Protein AF-A0A7Y2SRE1-F1 (afdb_monomer_lite)

Secondary structure (DSSP, 8-state):
----SHHHHHHHHHHHHHHTT-BTTEEEEEEEEEEEEEEPPBTTBPPEEEEEEEEEEEEEE-HHHHHHHHTTSPP-----SS-TTTS-HHHHHHHHHTTHHHHHHHHHHHSTTT--TT---SSHHHHHHHHHHHHHHHHHHHHHHHHHHHHHHH-TTSPPB-S-STT-TT--BSS--HHHHHHTTTT--EEEEEETTEEEEEEPPPPHHHHHHHHHTT--THHHHTHHHHTTSPPP-----

Sequence (241 aa):
MRPTTPDEAAVAVTRILERQDVAGLLDVTVQAAAQTRHIRAYRGQPARAETTYTLSLTTTRVDAAIAAVEARLGWRVYATNQPAEVNSLTQVVLAYRDQYLVEHPIGRLKGAPLSLSPVYLSRDAHVTGLVRLLTIAVRVLSLLEYGIRQSLAQEPQAEPLKGLYAGQPSHGSRRPTAERVLEAFENLTLTVVTLPNQIIRHLTPLSNLQQRLLALAGLEVSCYTRLVEHLSEPPREISER

pLDDT: mean 86.17, std 10.88, range [36.5, 96.75]

Foldseek 3Di:
DDDFDQVSVVVVVVVVCVVVVNVVQKDKDKDKDKDWDWDPDDDNRHIDIDITIDIDIDIDGPVVVVVVVVVPDDDDDQDDPDDCVVDPPVRSVVVVVCVCVVVVLVCCCCPPPLNVPPDDDPDPVVNVVSSVVSNVVSVVQVLLQCLLLVLLVVCVPDWFQACLDVVGRPDGDSRDGSVSLVVLVPPWDWDWDDDPVDIDIDTDDDDPSNCVSCVSSVHHPCVRVCVSVVCPDDPDPPPDD

Radius of gyration: 31.44 Å; chains: 1; bounding box: 59×63×85 Å

Structure (mmCIF, N/CA/C/O backbone):
data_AF-A0A7Y2SRE1-F1
#
_entry.id   AF-A0A7Y2SRE1-F1
#
loop_
_atom_site.group_PDB
_atom_site.id
_atom_site.type_symbol
_atom_site.label_atom_id
_atom_site.label_alt_id
_atom_site.label_comp_id
_atom_site.label_asym_id
_atom_site.label_entity_id
_atom_site.label_seq_id
_atom_site.pdbx_PDB_ins_code
_atom_site.Cartn_x
_atom_site.Cartn_y
_atom_site.Cartn_z
_atom_site.occupancy
_atom_site.B_iso_or_equiv
_atom_site.auth_seq_id
_atom_site.auth_comp_id
_atom_site.auth_asym_id
_atom_site.auth_atom_id
_atom_site.pdbx_PDB_model_num
ATOM 1 N N . MET A 1 1 ? 21.273 11.403 -19.925 1.00 57.97 1 MET A N 1
ATOM 2 C CA . MET A 1 1 ? 21.741 12.376 -20.934 1.00 57.97 1 MET A CA 1
ATOM 3 C C . MET A 1 1 ? 21.142 11.965 -22.271 1.00 57.97 1 MET A C 1
ATOM 5 O O . MET A 1 1 ? 21.130 10.770 -22.544 1.00 57.97 1 MET A O 1
ATOM 9 N N . ARG A 1 2 ? 20.535 12.889 -23.026 1.00 79.12 2 ARG A N 1
ATOM 10 C CA . ARG A 1 2 ? 19.924 12.570 -24.328 1.00 79.12 2 ARG A CA 1
ATOM 11 C C . ARG A 1 2 ? 21.048 12.478 -25.371 1.00 79.12 2 ARG A C 1
ATOM 13 O O . ARG A 1 2 ? 21.815 13.435 -25.423 1.00 79.12 2 ARG A O 1
ATOM 20 N N . PRO A 1 3 ? 21.162 11.384 -26.144 1.00 85.19 3 PRO A N 1
ATOM 21 C CA . PRO A 1 3 ? 22.210 11.259 -27.152 1.00 85.19 3 PRO A CA 1
ATOM 22 C C . PRO A 1 3 ? 22.039 12.338 -28.225 1.00 85.19 3 PRO A C 1
ATOM 24 O O . PRO A 1 3 ? 20.914 12.581 -28.680 1.00 85.19 3 PRO A O 1
ATOM 27 N N . THR A 1 4 ? 23.134 13.001 -28.592 1.00 86.75 4 THR A N 1
ATOM 28 C CA . THR A 1 4 ? 23.151 14.065 -29.616 1.00 86.75 4 THR A CA 1
ATOM 29 C C . THR A 1 4 ? 23.894 13.652 -30.882 1.00 86.75 4 THR A C 1
ATOM 31 O O . THR A 1 4 ? 23.762 14.319 -31.908 1.00 86.75 4 THR A O 1
ATOM 34 N N . THR A 1 5 ? 24.625 12.538 -30.837 1.00 88.75 5 THR A N 1
ATOM 35 C CA . THR A 1 5 ? 25.339 11.952 -31.976 1.00 88.75 5 THR A CA 1
ATOM 36 C C . THR A 1 5 ? 24.801 10.551 -32.300 1.00 88.75 5 THR A C 1
ATOM 38 O O . THR A 1 5 ? 24.222 9.895 -31.425 1.00 88.75 5 THR A O 1
ATOM 41 N N . PRO A 1 6 ? 24.958 10.068 -33.548 1.00 88.62 6 PRO A N 1
ATOM 42 C CA . PRO A 1 6 ? 24.570 8.705 -33.915 1.00 88.62 6 PRO A CA 1
ATOM 43 C C . PRO A 1 6 ? 25.288 7.633 -33.082 1.00 88.62 6 PRO A C 1
ATOM 45 O O . PRO A 1 6 ? 24.649 6.660 -32.690 1.00 88.62 6 PRO A O 1
ATOM 48 N N . ASP A 1 7 ? 26.563 7.834 -32.742 1.00 90.69 7 ASP A N 1
ATOM 49 C CA . ASP A 1 7 ? 27.346 6.874 -31.952 1.00 90.69 7 ASP A CA 1
ATOM 50 C C . ASP A 1 7 ? 26.839 6.780 -30.507 1.00 90.69 7 ASP A C 1
ATOM 52 O O . ASP A 1 7 ? 26.624 5.687 -29.979 1.00 90.69 7 ASP A O 1
ATOM 56 N N . GLU A 1 8 ? 26.559 7.924 -29.873 1.00 91.94 8 GLU A N 1
ATOM 57 C CA . GLU A 1 8 ? 25.934 7.950 -28.546 1.00 91.94 8 GLU A CA 1
ATOM 58 C C . GLU A 1 8 ? 24.554 7.286 -28.561 1.00 91.94 8 GLU A C 1
ATOM 60 O O . GLU A 1 8 ? 24.178 6.605 -27.602 1.00 91.94 8 GLU A O 1
ATOM 65 N N . ALA A 1 9 ? 23.796 7.479 -29.644 1.00 91.12 9 ALA A N 1
ATOM 66 C CA . ALA A 1 9 ? 22.487 6.869 -29.817 1.00 91.12 9 ALA A CA 1
ATOM 67 C C . ALA A 1 9 ? 22.588 5.350 -29.980 1.00 91.12 9 ALA A C 1
ATOM 69 O O . ALA A 1 9 ? 21.837 4.636 -29.319 1.00 91.12 9 ALA A O 1
ATOM 70 N N . ALA A 1 10 ? 23.537 4.851 -30.776 1.00 91.44 10 ALA A N 1
ATOM 71 C CA . ALA A 1 10 ? 23.785 3.421 -30.941 1.00 91.44 10 ALA A CA 1
ATOM 72 C C . ALA A 1 10 ? 24.168 2.760 -29.607 1.00 91.44 10 ALA A C 1
ATOM 74 O O . ALA A 1 10 ? 23.562 1.766 -29.211 1.00 91.44 10 ALA A O 1
ATOM 75 N N . VAL A 1 11 ? 25.085 3.369 -28.846 1.00 93.69 11 VAL A N 1
ATOM 76 C CA . VAL A 1 11 ? 25.468 2.877 -27.510 1.00 93.69 11 VAL A CA 1
ATOM 77 C C . VAL A 1 11 ? 24.278 2.887 -26.545 1.00 93.69 11 VAL A C 1
ATOM 79 O O . VAL A 1 11 ? 24.100 1.954 -25.757 1.00 93.69 11 VAL A O 1
ATOM 82 N N . ALA A 1 12 ? 23.447 3.933 -26.581 1.00 93.25 12 ALA A N 1
ATOM 83 C CA . ALA A 1 12 ? 22.250 4.010 -25.749 1.00 93.25 12 ALA A CA 1
ATOM 84 C C . ALA A 1 12 ? 21.216 2.936 -26.121 1.00 93.25 12 ALA A C 1
ATOM 86 O O . ALA A 1 12 ? 20.636 2.334 -25.217 1.00 93.25 12 ALA A O 1
ATOM 87 N N . VAL A 1 13 ? 21.015 2.678 -27.418 1.00 93.62 13 VAL A N 1
ATOM 88 C CA . VAL A 1 13 ? 20.133 1.616 -27.922 1.00 93.62 13 VAL A CA 1
ATOM 89 C C . VAL A 1 13 ? 20.615 0.258 -27.429 1.00 93.62 13 VAL A C 1
ATOM 91 O O . VAL A 1 13 ? 19.843 -0.425 -26.760 1.00 93.62 13 VAL A O 1
ATOM 94 N N . THR A 1 14 ? 21.883 -0.099 -27.650 1.00 93.12 14 THR A N 1
ATOM 95 C CA . THR A 1 14 ? 22.442 -1.383 -27.189 1.00 93.12 14 THR A CA 1
ATOM 96 C C . THR A 1 14 ? 22.251 -1.565 -25.686 1.00 93.12 14 THR A C 1
ATOM 98 O O . THR A 1 14 ? 21.705 -2.576 -25.251 1.00 93.12 14 THR A O 1
ATOM 101 N N . ARG A 1 15 ? 22.572 -0.538 -24.886 1.00 94.56 15 ARG A N 1
ATOM 102 C CA . ARG A 1 15 ? 22.383 -0.578 -23.428 1.00 94.56 15 ARG A CA 1
ATOM 103 C C . ARG A 1 15 ? 20.923 -0.804 -23.026 1.00 94.56 15 ARG A C 1
ATOM 105 O O . ARG A 1 15 ? 20.660 -1.465 -22.025 1.00 94.56 15 ARG A O 1
ATOM 112 N N . ILE A 1 16 ? 19.967 -0.216 -23.747 1.00 94.12 16 ILE A N 1
ATOM 113 C CA . ILE A 1 16 ? 18.536 -0.412 -23.474 1.00 94.12 16 ILE A CA 1
ATOM 114 C C . ILE A 1 16 ? 18.116 -1.834 -23.844 1.00 94.12 16 ILE A C 1
ATOM 116 O O . ILE A 1 16 ? 17.425 -2.464 -23.047 1.00 94.12 16 ILE A O 1
ATOM 120 N N . LEU A 1 17 ? 18.538 -2.337 -25.007 1.00 95.00 17 LEU A N 1
ATOM 121 C CA . LEU A 1 17 ? 18.205 -3.689 -25.460 1.00 95.00 17 LEU A CA 1
ATOM 122 C C . LEU A 1 17 ? 18.737 -4.752 -24.491 1.00 95.00 17 LEU A C 1
ATOM 124 O O . LEU A 1 17 ? 17.994 -5.658 -24.129 1.00 95.00 17 LEU A O 1
ATOM 128 N N . GLU A 1 18 ? 19.973 -4.601 -24.010 1.00 94.19 18 GLU A N 1
ATOM 129 C CA . GLU A 1 18 ? 20.564 -5.480 -22.991 1.00 94.19 18 GLU A CA 1
ATOM 130 C C . GLU A 1 18 ? 19.842 -5.363 -21.646 1.00 94.19 18 GLU A C 1
ATOM 132 O O . GLU A 1 18 ? 19.467 -6.365 -21.046 1.00 94.19 18 GLU A O 1
ATOM 137 N N . ARG A 1 19 ? 19.590 -4.135 -21.171 1.00 95.44 19 ARG A N 1
ATOM 138 C CA . ARG A 1 19 ? 18.913 -3.909 -19.883 1.00 95.44 19 ARG A CA 1
ATOM 139 C C . ARG A 1 19 ? 17.503 -4.501 -19.846 1.00 95.44 19 ARG A C 1
ATOM 141 O O . ARG A 1 19 ? 17.039 -4.874 -18.773 1.00 95.44 19 ARG A O 1
ATOM 148 N N . GLN A 1 20 ? 16.811 -4.496 -20.981 1.00 94.62 20 GLN A N 1
ATOM 149 C CA . GLN A 1 20 ? 15.458 -5.035 -21.111 1.00 94.62 20 GLN A CA 1
ATOM 150 C C . GLN A 1 20 ? 15.445 -6.510 -21.537 1.00 94.62 20 GLN A C 1
ATOM 152 O O . GLN A 1 20 ? 14.361 -7.061 -21.684 1.00 94.62 20 GLN A O 1
ATOM 157 N N . ASP A 1 21 ? 16.615 -7.134 -21.728 1.00 90.62 21 ASP A N 1
ATOM 158 C CA . ASP A 1 21 ? 16.773 -8.528 -22.167 1.00 90.62 21 ASP A CA 1
ATOM 159 C C . ASP A 1 21 ? 16.063 -8.838 -23.504 1.00 90.62 21 ASP A C 1
ATOM 161 O O . ASP A 1 21 ? 15.443 -9.880 -23.698 1.00 90.62 21 ASP A O 1
ATOM 165 N N . VAL A 1 22 ? 16.124 -7.885 -24.443 1.00 94.31 22 VAL A N 1
ATOM 166 C CA . VAL A 1 22 ? 15.517 -7.988 -25.789 1.00 94.31 22 VAL A CA 1
ATOM 167 C C . VAL A 1 22 ? 16.541 -7.850 -26.918 1.00 94.31 22 VAL A C 1
ATOM 169 O O . VAL A 1 22 ? 16.178 -7.653 -28.082 1.00 94.31 22 VAL A O 1
ATOM 172 N N . ALA A 1 23 ? 17.832 -7.940 -26.595 1.00 92.19 23 ALA A N 1
ATOM 173 C CA . ALA A 1 23 ? 18.897 -7.965 -27.590 1.00 92.19 23 ALA A CA 1
ATOM 174 C C . ALA A 1 23 ? 18.705 -9.155 -28.550 1.00 92.19 23 ALA A C 1
ATOM 176 O O . ALA A 1 23 ? 18.497 -10.288 -28.122 1.00 92.19 23 ALA A O 1
ATOM 177 N N . GLY A 1 24 ? 18.729 -8.888 -29.859 1.00 92.19 24 GLY A N 1
ATOM 178 C CA . GLY A 1 24 ? 18.474 -9.894 -30.898 1.00 92.19 24 GLY A CA 1
ATOM 179 C C . GLY A 1 24 ? 16.995 -10.242 -31.127 1.00 92.19 24 GLY A C 1
ATOM 180 O O . GLY A 1 24 ? 16.698 -11.010 -32.037 1.00 92.19 24 GLY A O 1
ATOM 181 N N . LEU A 1 25 ? 16.063 -9.675 -30.348 1.00 95.44 25 LEU A N 1
ATOM 182 C CA . LEU A 1 25 ? 14.613 -9.804 -30.580 1.00 95.44 25 LEU A CA 1
ATOM 183 C C . LEU A 1 25 ? 14.047 -8.635 -31.388 1.00 95.44 25 LEU A C 1
ATOM 185 O O . LEU A 1 25 ? 13.001 -8.754 -32.032 1.00 95.44 25 LEU A O 1
ATOM 189 N N . LEU A 1 26 ? 14.736 -7.498 -31.332 1.00 96.00 26 LEU A N 1
ATOM 190 C CA . LEU A 1 26 ? 14.402 -6.278 -32.043 1.00 96.00 26 LEU A CA 1
ATOM 191 C C . LEU A 1 26 ? 15.604 -5.839 -32.869 1.00 96.00 26 LEU A C 1
ATOM 193 O O . LEU A 1 26 ? 16.694 -5.650 -32.328 1.00 96.00 26 LEU A O 1
ATOM 197 N N . ASP A 1 27 ? 15.362 -5.592 -34.147 1.00 93.06 27 ASP A N 1
ATOM 198 C CA . ASP A 1 27 ? 16.304 -4.903 -35.012 1.00 93.06 27 ASP A CA 1
ATOM 199 C C . ASP A 1 27 ? 16.020 -3.406 -34.926 1.00 93.06 27 ASP A C 1
ATOM 201 O O . ASP A 1 27 ? 14.936 -2.936 -35.282 1.00 93.06 27 ASP A O 1
ATOM 205 N N . VAL A 1 28 ? 16.989 -2.651 -34.409 1.00 94.06 28 VAL A N 1
ATOM 206 C CA . VAL A 1 28 ? 16.893 -1.198 -34.251 1.00 94.06 28 VAL A CA 1
ATOM 207 C C . VAL A 1 28 ? 17.913 -0.530 -35.159 1.00 94.06 28 VAL A C 1
ATOM 209 O O . VAL A 1 28 ? 19.118 -0.686 -34.979 1.00 94.06 28 VAL A O 1
ATOM 212 N N . THR A 1 29 ? 17.427 0.259 -36.112 1.00 92.56 29 THR A N 1
ATOM 213 C CA . THR A 1 29 ? 18.270 1.051 -37.012 1.00 92.56 29 THR A CA 1
ATOM 214 C C . THR A 1 29 ? 18.249 2.514 -36.593 1.00 92.56 29 THR A C 1
ATOM 216 O O . THR A 1 29 ? 17.185 3.137 -36.527 1.00 92.56 29 THR A O 1
ATOM 219 N N . VAL A 1 30 ? 19.434 3.074 -36.337 1.00 92.19 30 VAL A N 1
ATOM 220 C CA . VAL A 1 30 ? 19.620 4.505 -36.072 1.00 92.19 30 VAL A CA 1
ATOM 221 C C . VAL A 1 30 ? 19.870 5.225 -37.391 1.00 92.19 30 VAL A C 1
ATOM 223 O O . VAL A 1 30 ? 20.858 4.970 -38.074 1.00 92.19 30 VAL A O 1
ATOM 226 N N . GLN A 1 31 ? 18.988 6.155 -37.735 1.00 91.50 31 GLN A N 1
ATOM 227 C CA . GLN A 1 31 ? 19.153 7.059 -38.867 1.00 91.50 31 GLN A CA 1
ATOM 228 C C . GLN A 1 31 ? 19.488 8.456 -38.347 1.00 91.50 31 GLN A C 1
ATOM 230 O O . GLN A 1 31 ? 18.812 8.976 -37.457 1.00 91.50 31 GLN A O 1
ATOM 235 N N . ALA A 1 32 ? 20.523 9.077 -38.911 1.00 90.12 32 ALA A N 1
ATOM 236 C CA . ALA A 1 32 ? 20.965 10.408 -38.521 1.00 90.12 32 ALA A CA 1
ATOM 237 C C . ALA A 1 32 ? 21.057 11.330 -39.739 1.00 90.12 32 ALA A C 1
ATOM 239 O O . ALA A 1 32 ? 21.769 11.037 -40.697 1.00 90.12 32 ALA A O 1
ATOM 240 N N . ALA A 1 33 ? 20.369 12.468 -39.676 1.00 89.19 33 ALA A N 1
ATOM 241 C CA . ALA A 1 33 ? 20.518 13.548 -40.643 1.00 89.19 33 ALA A CA 1
ATOM 242 C C . ALA A 1 33 ? 21.406 14.645 -40.043 1.00 89.19 33 ALA A C 1
ATOM 244 O O . ALA A 1 33 ? 21.044 15.254 -39.034 1.00 89.19 33 ALA A O 1
ATOM 245 N N . ALA A 1 34 ? 22.570 14.884 -40.648 1.00 88.06 34 ALA A N 1
ATOM 246 C CA . ALA A 1 34 ? 23.510 15.911 -40.212 1.00 88.06 34 ALA A CA 1
ATOM 247 C C . ALA A 1 34 ? 23.185 17.266 -40.856 1.00 88.06 34 ALA A C 1
ATOM 249 O O . ALA A 1 34 ? 23.000 17.362 -42.068 1.00 88.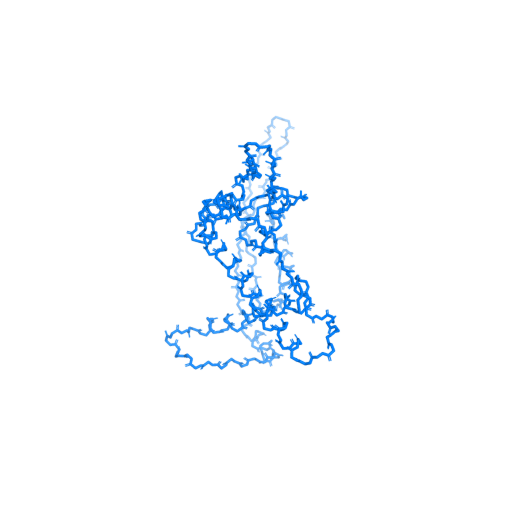06 34 ALA A O 1
ATOM 250 N N . GLN A 1 35 ? 23.159 18.323 -40.050 1.00 85.56 35 GLN A N 1
ATOM 251 C CA . GLN A 1 35 ? 23.079 19.705 -40.513 1.00 85.56 35 GLN A CA 1
ATOM 252 C C . GLN A 1 35 ? 24.268 20.484 -39.966 1.00 85.56 35 GLN A C 1
ATOM 254 O O . GLN A 1 35 ? 24.378 20.697 -38.760 1.00 85.56 35 GLN A O 1
ATOM 259 N N . THR A 1 36 ? 25.160 20.917 -40.854 1.00 85.50 36 THR A N 1
ATOM 260 C CA . THR A 1 36 ? 26.321 21.732 -40.489 1.00 85.50 36 THR A CA 1
ATOM 261 C C . THR A 1 36 ? 26.008 23.204 -40.706 1.00 85.50 36 THR A C 1
ATOM 263 O O . THR A 1 36 ? 25.711 23.636 -41.820 1.00 85.50 36 THR A O 1
ATOM 266 N N . ARG A 1 37 ? 26.106 23.998 -39.640 1.00 84.62 37 ARG A N 1
ATOM 267 C CA . ARG A 1 37 ? 26.001 25.454 -39.704 1.00 84.62 37 ARG A CA 1
ATOM 268 C C . ARG A 1 37 ? 27.370 26.073 -39.466 1.00 84.62 37 ARG A C 1
ATOM 270 O O . ARG A 1 37 ? 27.992 25.859 -38.429 1.00 84.62 37 ARG A O 1
ATOM 277 N N . HIS A 1 38 ? 27.820 26.893 -40.410 1.00 79.75 38 HIS A N 1
ATOM 278 C CA . HIS A 1 38 ? 29.020 27.703 -40.229 1.00 79.75 38 HIS A CA 1
ATOM 279 C C . HIS A 1 38 ? 28.681 28.963 -39.432 1.00 79.75 38 HIS A C 1
ATOM 281 O O . HIS A 1 38 ? 27.902 29.815 -39.872 1.00 79.75 38 HIS A O 1
ATOM 287 N N . ILE A 1 39 ? 29.265 29.074 -38.244 1.00 80.19 39 ILE A N 1
ATOM 288 C CA . ILE A 1 39 ? 29.134 30.231 -37.366 1.00 80.19 39 ILE A CA 1
ATOM 289 C C . ILE A 1 39 ? 30.332 31.140 -37.624 1.00 80.19 39 ILE A C 1
ATOM 291 O O . ILE A 1 39 ? 31.487 30.724 -37.541 1.00 80.19 39 ILE A O 1
ATOM 295 N N . ARG A 1 40 ? 30.036 32.390 -37.978 1.00 79.38 40 ARG A N 1
ATOM 296 C CA . ARG A 1 40 ? 31.033 33.422 -38.280 1.00 79.38 40 ARG A CA 1
ATOM 297 C C . ARG A 1 40 ? 31.754 33.828 -36.997 1.00 79.38 40 ARG A C 1
ATOM 299 O O . ARG A 1 40 ? 31.157 33.793 -35.924 1.00 79.38 40 ARG A O 1
ATOM 306 N N . ALA A 1 41 ? 33.002 34.268 -37.119 1.00 77.50 41 ALA A N 1
ATOM 307 C CA . ALA A 1 41 ? 33.731 34.815 -35.982 1.00 77.50 41 ALA A CA 1
ATOM 308 C C . ALA A 1 41 ? 32.994 36.043 -35.412 1.00 77.50 41 ALA A C 1
ATOM 310 O O . ALA A 1 41 ? 32.608 36.944 -36.160 1.00 77.50 41 ALA A O 1
ATOM 311 N N . TYR A 1 42 ? 32.778 36.075 -34.096 1.00 77.12 42 TYR A N 1
ATOM 312 C CA . TYR A 1 42 ? 32.095 37.176 -33.409 1.00 77.12 42 TYR A CA 1
ATOM 313 C C . TYR A 1 42 ? 32.615 37.319 -31.974 1.00 77.12 42 TYR A C 1
ATOM 315 O O . TYR A 1 42 ? 32.822 36.321 -31.287 1.00 77.12 42 TYR A O 1
ATOM 323 N N . ARG A 1 43 ? 32.838 38.564 -31.522 1.00 70.75 43 ARG A N 1
ATOM 324 C CA . ARG A 1 43 ? 33.302 38.915 -30.158 1.00 70.75 43 ARG A CA 1
ATOM 325 C C . ARG A 1 43 ? 34.481 38.063 -29.646 1.00 70.75 43 ARG A C 1
ATOM 327 O O . ARG A 1 43 ? 34.442 37.538 -28.540 1.00 70.75 43 ARG A O 1
ATOM 334 N N . GLY A 1 44 ? 35.529 37.923 -30.460 1.00 76.06 44 GLY A N 1
ATOM 335 C CA . GLY A 1 44 ? 36.758 37.212 -30.078 1.00 76.06 44 GLY A CA 1
ATOM 336 C C . GLY A 1 44 ? 36.680 35.683 -30.150 1.00 76.06 44 GLY A C 1
ATOM 337 O O . GLY A 1 44 ? 37.671 35.022 -29.860 1.00 76.06 44 GLY A O 1
ATOM 338 N N . GLN A 1 45 ? 35.546 35.107 -30.567 1.00 74.75 45 GLN A N 1
ATOM 339 C CA . GLN A 1 45 ? 35.449 33.675 -30.851 1.00 74.75 45 GLN A CA 1
ATOM 340 C C . GLN A 1 45 ? 35.744 33.393 -32.333 1.00 74.75 45 GLN A C 1
ATOM 342 O O . GLN A 1 45 ? 35.188 34.085 -33.195 1.00 74.75 45 GLN A O 1
ATOM 347 N N . PRO A 1 46 ? 36.599 32.399 -32.650 1.00 80.06 46 PRO A N 1
ATOM 348 C CA . PRO A 1 46 ? 36.909 32.033 -34.027 1.00 80.06 46 PRO A CA 1
ATOM 349 C C . PRO A 1 46 ? 35.687 31.431 -34.729 1.00 80.06 46 PRO A C 1
ATOM 351 O O . PRO A 1 46 ? 34.778 30.895 -34.093 1.00 80.06 46 PRO A O 1
ATOM 354 N N . ALA A 1 47 ? 35.672 31.513 -36.060 1.00 79.94 47 ALA A N 1
ATOM 355 C CA . ALA A 1 47 ? 34.644 30.859 -36.856 1.00 79.94 47 ALA A CA 1
ATOM 356 C C . ALA A 1 47 ? 34.693 29.342 -36.622 1.00 79.94 47 ALA A C 1
ATOM 358 O O . ALA A 1 47 ? 35.770 28.745 -36.619 1.00 79.94 47 ALA A O 1
ATOM 359 N N . ARG A 1 48 ? 33.528 28.721 -36.434 1.00 81.88 48 ARG A N 1
ATOM 360 C CA . ARG A 1 48 ? 33.416 27.279 -36.183 1.00 81.88 48 ARG A CA 1
ATOM 361 C C . ARG A 1 48 ? 32.284 26.677 -36.999 1.00 81.88 48 ARG A C 1
ATOM 363 O O . ARG A 1 48 ? 31.268 27.329 -37.239 1.00 81.88 48 ARG A O 1
ATOM 370 N N . ALA A 1 49 ? 32.462 25.435 -37.425 1.00 80.38 49 ALA A N 1
ATOM 371 C CA . ALA A 1 49 ? 31.383 24.632 -37.979 1.00 80.38 49 ALA A CA 1
ATOM 372 C C . ALA A 1 49 ? 30.720 23.867 -36.828 1.00 80.38 49 ALA A C 1
ATOM 374 O O . ALA A 1 49 ? 31.400 23.166 -36.082 1.00 80.38 49 ALA A O 1
ATOM 375 N N . GLU A 1 50 ? 29.413 24.030 -36.662 1.00 84.50 50 GLU A N 1
ATOM 376 C CA . GLU A 1 50 ? 28.628 23.298 -35.671 1.00 84.50 50 GLU A CA 1
ATOM 377 C C . GLU A 1 50 ? 27.700 22.337 -36.414 1.00 84.50 50 GLU A C 1
ATOM 379 O O . GLU A 1 50 ? 26.853 22.769 -37.196 1.00 84.50 50 GLU A O 1
ATOM 384 N N . THR A 1 51 ? 27.903 21.032 -36.220 1.00 84.06 51 THR A N 1
ATOM 385 C CA . THR A 1 51 ? 27.071 19.986 -36.825 1.00 84.06 51 THR A CA 1
ATOM 386 C C . THR A 1 51 ? 26.048 19.506 -35.808 1.00 84.06 51 THR A C 1
ATOM 388 O O . THR A 1 51 ? 26.406 19.013 -34.742 1.00 84.06 51 THR A O 1
ATOM 391 N N . THR A 1 52 ? 24.769 19.634 -36.144 1.00 86.69 52 THR A N 1
ATOM 392 C CA . THR A 1 52 ? 23.653 19.099 -35.361 1.00 86.69 52 THR A CA 1
ATOM 393 C C . THR A 1 52 ? 23.087 17.872 -36.066 1.00 86.69 52 THR A C 1
ATOM 395 O O . THR A 1 52 ? 22.848 17.910 -37.272 1.00 86.69 52 THR A O 1
ATOM 398 N N . TYR A 1 53 ? 22.854 16.790 -35.325 1.00 88.50 53 TYR A N 1
ATOM 399 C CA . TYR A 1 53 ? 22.223 15.584 -35.856 1.00 88.50 53 TYR A CA 1
ATOM 400 C C . TYR A 1 53 ? 20.748 15.535 -35.466 1.00 88.50 53 TYR A C 1
ATOM 402 O O . TYR A 1 53 ? 20.391 15.705 -34.301 1.00 88.50 53 TYR A O 1
ATOM 410 N N . THR A 1 54 ? 19.888 15.249 -36.439 1.00 90.06 54 THR A N 1
ATOM 411 C CA . THR A 1 54 ? 18.515 14.808 -36.181 1.00 90.06 54 THR A CA 1
ATOM 412 C C . THR A 1 54 ? 18.495 13.289 -36.213 1.00 90.06 54 THR A C 1
ATOM 414 O O . THR A 1 54 ? 18.765 12.689 -37.251 1.00 90.06 54 THR A O 1
ATOM 417 N N . LEU A 1 55 ? 18.216 12.678 -35.064 1.00 91.81 55 LEU A N 1
ATOM 418 C CA . LEU A 1 55 ? 18.204 11.230 -34.888 1.00 91.81 55 LEU A CA 1
ATOM 419 C C . LEU A 1 55 ? 16.778 10.694 -35.030 1.00 91.81 55 LEU A C 1
ATOM 421 O O . LEU A 1 55 ? 15.851 11.214 -34.408 1.00 91.81 55 LEU A O 1
ATOM 425 N N . SER A 1 56 ? 16.623 9.627 -35.802 1.00 91.00 56 SER A N 1
ATOM 426 C CA . SER A 1 56 ? 15.380 8.870 -35.952 1.00 91.00 56 SER A CA 1
ATOM 427 C C . SER A 1 56 ? 15.671 7.380 -35.808 1.00 91.00 56 SER A C 1
ATOM 429 O O . SER A 1 56 ? 16.751 6.910 -36.160 1.00 91.00 56 SER A O 1
ATOM 431 N N . LEU A 1 57 ? 14.730 6.650 -35.216 1.00 92.75 57 LEU A N 1
ATOM 432 C CA . LEU A 1 57 ? 14.867 5.227 -34.926 1.00 92.75 57 LEU A CA 1
ATOM 433 C C . LEU A 1 57 ? 13.787 4.476 -35.690 1.00 92.75 57 LEU A C 1
ATOM 435 O O . LEU A 1 57 ? 12.611 4.823 -35.588 1.00 92.75 57 LEU A O 1
ATOM 439 N N . THR A 1 58 ? 14.192 3.441 -36.417 1.00 93.31 58 THR A N 1
ATOM 440 C CA . THR A 1 58 ? 13.265 2.453 -36.974 1.00 93.31 58 THR A CA 1
ATOM 441 C C . THR A 1 58 ? 13.476 1.145 -36.232 1.00 93.31 58 THR A C 1
ATOM 443 O O . THR A 1 58 ? 14.611 0.684 -36.124 1.00 93.31 58 THR A O 1
ATOM 446 N N . THR A 1 59 ? 12.394 0.564 -35.720 1.00 94.81 59 THR A N 1
ATOM 447 C CA . THR A 1 59 ? 12.436 -0.685 -34.954 1.00 94.81 59 THR A CA 1
ATOM 448 C C . THR A 1 59 ? 11.555 -1.725 -35.620 1.00 94.81 59 THR A C 1
ATOM 450 O O . THR A 1 59 ? 10.381 -1.467 -35.888 1.00 94.81 59 THR A O 1
ATOM 453 N N . THR A 1 60 ? 12.107 -2.912 -35.833 1.00 95.62 60 THR A N 1
ATOM 454 C CA . THR A 1 60 ? 11.417 -4.063 -36.419 1.00 95.62 60 THR A CA 1
ATOM 455 C C . THR A 1 60 ? 11.578 -5.289 -35.532 1.00 95.62 60 THR A C 1
ATOM 457 O O . THR A 1 60 ? 12.594 -5.458 -34.860 1.00 95.62 60 THR A O 1
ATOM 460 N N . ARG A 1 61 ? 10.552 -6.139 -35.495 1.00 96.75 61 ARG A N 1
ATOM 461 C CA . ARG A 1 61 ? 10.555 -7.371 -34.700 1.00 96.75 61 ARG A CA 1
ATOM 462 C C . ARG A 1 61 ? 11.245 -8.489 -35.470 1.00 96.75 61 ARG A C 1
ATOM 464 O O . ARG A 1 61 ? 10.969 -8.674 -36.651 1.00 96.75 61 ARG A O 1
ATOM 471 N N . VAL A 1 62 ? 12.077 -9.264 -34.782 1.00 96.56 62 VAL A N 1
ATOM 472 C CA . VAL A 1 62 ? 12.677 -10.484 -35.330 1.00 96.56 62 VAL A CA 1
ATOM 473 C C . VAL A 1 62 ? 11.816 -11.668 -34.896 1.00 96.56 62 VAL A C 1
ATOM 475 O O . VAL A 1 62 ? 12.126 -12.358 -33.926 1.00 96.56 62 VAL A O 1
ATOM 478 N N . ASP A 1 63 ? 10.693 -11.889 -35.584 1.00 96.06 63 ASP A N 1
ATOM 479 C CA . ASP A 1 63 ? 9.657 -12.834 -35.130 1.00 96.06 63 ASP A CA 1
ATOM 480 C C . ASP A 1 63 ? 10.183 -14.266 -34.928 1.00 96.06 63 ASP A C 1
ATOM 482 O O . ASP A 1 63 ? 9.768 -14.942 -33.991 1.00 96.06 63 ASP A O 1
ATOM 486 N N . ALA A 1 64 ? 11.156 -14.715 -35.729 1.00 95.81 64 ALA A N 1
ATOM 487 C CA . ALA A 1 64 ? 11.790 -16.024 -35.549 1.00 95.81 64 ALA A CA 1
ATOM 488 C C . ALA A 1 64 ? 12.578 -16.131 -34.228 1.00 95.81 64 ALA A C 1
ATOM 490 O O . ALA A 1 64 ? 12.495 -17.147 -33.536 1.00 95.81 64 ALA A O 1
ATOM 491 N N . ALA A 1 65 ? 13.321 -15.083 -33.857 1.00 94.44 65 ALA A N 1
ATOM 492 C CA . ALA A 1 65 ? 14.060 -15.040 -32.596 1.00 94.44 65 ALA A CA 1
ATOM 493 C C . ALA A 1 65 ? 13.101 -14.931 -31.403 1.00 94.44 65 ALA A C 1
ATOM 495 O O . ALA A 1 65 ? 13.287 -15.615 -30.396 1.00 94.44 65 ALA A O 1
ATOM 496 N N . ILE A 1 66 ? 12.036 -14.136 -31.548 1.00 95.38 66 ILE A N 1
ATOM 497 C CA . ILE A 1 66 ? 10.974 -14.007 -30.545 1.00 95.38 66 ILE A CA 1
ATOM 498 C C . ILE A 1 66 ? 10.301 -15.361 -30.307 1.00 95.38 66 ILE A C 1
ATOM 500 O O . ILE A 1 66 ? 10.265 -15.817 -29.168 1.00 95.38 66 ILE A O 1
ATOM 504 N N . ALA A 1 67 ? 9.865 -16.053 -31.361 1.00 94.56 67 ALA A N 1
ATOM 505 C CA . ALA A 1 67 ? 9.238 -17.368 -31.247 1.00 94.56 67 ALA A CA 1
ATOM 506 C C . ALA A 1 67 ? 10.170 -18.410 -30.593 1.00 94.56 67 ALA A C 1
ATOM 508 O O . ALA A 1 67 ? 9.729 -19.215 -29.772 1.00 94.56 67 ALA A O 1
ATOM 509 N N . ALA A 1 68 ? 11.473 -18.378 -30.898 1.00 94.00 68 ALA A N 1
ATOM 510 C CA . ALA A 1 68 ? 12.462 -19.266 -30.280 1.00 94.00 68 ALA A CA 1
ATOM 511 C C . ALA A 1 68 ? 12.695 -18.975 -28.784 1.00 94.00 68 ALA A C 1
ATOM 513 O O . ALA A 1 68 ? 13.027 -19.882 -28.013 1.00 94.00 68 ALA A O 1
ATOM 514 N N . VAL A 1 69 ? 12.543 -17.719 -28.351 1.00 92.88 69 VAL A N 1
ATOM 515 C CA . VAL A 1 69 ? 12.512 -17.371 -26.923 1.00 92.88 69 VAL A CA 1
ATOM 516 C C . VAL A 1 69 ? 11.208 -17.845 -26.295 1.00 92.88 69 VAL A C 1
ATOM 518 O O . VAL A 1 69 ? 11.265 -18.552 -25.291 1.00 92.88 69 VAL A O 1
ATOM 521 N N . GLU A 1 70 ? 10.062 -17.521 -26.896 1.00 92.12 70 GLU A N 1
ATOM 522 C CA . GLU A 1 70 ? 8.730 -17.888 -26.397 1.00 92.12 70 GLU A CA 1
ATOM 523 C C . GLU A 1 70 ? 8.588 -19.400 -26.183 1.00 92.12 70 GLU A C 1
ATOM 525 O O . GLU A 1 70 ? 8.089 -19.823 -25.143 1.00 92.12 70 GLU A O 1
ATOM 530 N N . ALA A 1 71 ? 9.123 -20.219 -27.093 1.00 92.44 71 ALA A N 1
ATOM 531 C CA . ALA A 1 71 ? 9.113 -21.680 -26.983 1.00 92.44 71 ALA A CA 1
ATOM 532 C C . ALA A 1 71 ? 9.875 -22.231 -25.760 1.00 92.44 71 ALA A C 1
ATOM 534 O O . ALA A 1 71 ? 9.642 -23.368 -25.351 1.00 92.44 71 ALA A O 1
ATOM 535 N N . ARG A 1 72 ? 10.797 -21.452 -25.180 1.00 92.12 72 ARG A N 1
ATOM 536 C CA . ARG A 1 72 ? 11.564 -21.821 -23.977 1.00 92.12 72 ARG A CA 1
ATOM 537 C C . ARG A 1 72 ? 10.966 -21.252 -22.693 1.00 92.12 72 ARG A C 1
ATOM 539 O O . ARG A 1 72 ? 11.450 -21.579 -21.609 1.00 92.12 72 ARG A O 1
ATOM 546 N N . LEU A 1 73 ? 9.962 -20.382 -22.792 1.00 90.25 73 LEU A N 1
ATOM 547 C CA . LEU A 1 73 ? 9.303 -19.816 -21.623 1.00 90.25 73 LEU A CA 1
ATOM 548 C C . LEU A 1 73 ? 8.388 -20.855 -20.965 1.00 90.25 73 LEU A C 1
ATOM 550 O O . LEU A 1 73 ? 7.834 -21.746 -21.606 1.00 90.25 73 LEU A O 1
ATOM 554 N N . GLY A 1 74 ? 8.220 -20.726 -19.650 1.00 88.94 74 GLY A N 1
ATOM 555 C CA . GLY A 1 74 ? 7.219 -21.494 -18.920 1.00 88.94 74 GLY A CA 1
ATOM 556 C C . GLY A 1 74 ? 5.802 -21.059 -19.300 1.00 88.94 74 GLY A C 1
ATOM 557 O O . GLY A 1 74 ? 5.556 -19.897 -19.618 1.00 88.94 74 GLY A O 1
ATOM 558 N N . TRP A 1 75 ? 4.854 -21.987 -19.215 1.00 86.81 75 TRP A N 1
ATOM 559 C CA . TRP A 1 75 ? 3.436 -21.714 -19.431 1.00 86.81 75 TRP A CA 1
ATOM 560 C C . TRP A 1 75 ? 2.716 -21.553 -18.090 1.00 86.81 75 TRP A C 1
ATOM 562 O O . TRP A 1 75 ? 3.050 -22.195 -17.093 1.00 86.81 75 TRP A O 1
ATOM 572 N N . ARG A 1 76 ? 1.703 -20.683 -18.063 1.00 86.44 76 ARG A N 1
ATOM 573 C CA . ARG A 1 76 ? 0.780 -20.531 -16.935 1.00 86.44 76 ARG A CA 1
ATOM 574 C C . ARG A 1 76 ? -0.642 -20.552 -17.468 1.00 86.44 76 ARG A C 1
ATOM 576 O O . ARG A 1 76 ? -0.967 -19.797 -18.378 1.00 86.44 76 ARG A O 1
ATOM 583 N N . VAL A 1 77 ? -1.478 -21.411 -16.894 1.00 88.00 77 VAL A N 1
ATOM 584 C CA . VAL A 1 77 ? -2.892 -21.515 -17.267 1.00 88.00 77 VAL A CA 1
ATOM 585 C C . VAL A 1 77 ? -3.729 -20.704 -16.297 1.00 88.00 77 VAL A C 1
ATOM 587 O O . VAL A 1 77 ? -3.577 -20.822 -15.081 1.00 88.00 77 VAL A O 1
ATOM 590 N N . TYR A 1 78 ? -4.631 -19.903 -16.851 1.00 87.06 78 TYR A N 1
ATOM 591 C CA . TYR A 1 78 ? -5.654 -19.190 -16.104 1.00 87.06 78 TYR A CA 1
ATOM 592 C C . TYR A 1 78 ? -7.012 -19.777 -16.470 1.00 87.06 78 TYR A C 1
ATOM 594 O O . TYR A 1 78 ? -7.364 -19.838 -17.645 1.00 87.06 78 TYR A O 1
ATOM 602 N N . ALA A 1 79 ? -7.766 -20.213 -15.464 1.00 88.75 79 ALA A N 1
ATOM 603 C CA . ALA A 1 79 ? -9.130 -20.693 -15.636 1.00 88.75 79 ALA A CA 1
ATOM 604 C C . ALA A 1 79 ? -10.102 -19.656 -15.067 1.00 88.75 79 ALA A C 1
ATOM 606 O O . ALA A 1 79 ? -9.883 -19.118 -13.982 1.00 88.75 79 ALA A O 1
ATOM 607 N N . THR A 1 80 ? -11.176 -19.360 -15.789 1.00 88.75 80 THR A N 1
ATOM 608 C CA . THR A 1 80 ? -12.230 -18.461 -15.315 1.00 88.75 80 THR A CA 1
ATOM 609 C C . THR A 1 80 ? -13.588 -19.007 -15.724 1.00 88.75 80 THR A C 1
ATOM 611 O O . THR A 1 80 ? -13.728 -19.604 -16.788 1.00 88.75 80 THR A O 1
ATOM 614 N N . ASN A 1 81 ? -14.583 -18.817 -14.863 1.00 92.06 81 ASN A N 1
ATOM 615 C CA . ASN A 1 81 ? -15.989 -19.071 -15.171 1.00 92.06 81 ASN A CA 1
ATOM 616 C C . ASN A 1 81 ? -16.677 -17.842 -15.794 1.00 92.06 81 ASN A C 1
ATOM 618 O O . ASN A 1 81 ? -17.874 -17.889 -16.064 1.00 92.06 81 ASN A O 1
ATOM 622 N N . GLN A 1 82 ? -15.945 -16.739 -15.984 1.00 88.94 82 GLN A N 1
ATOM 623 C CA . GLN A 1 82 ? -16.458 -15.528 -16.614 1.00 88.94 82 GLN A CA 1
ATOM 624 C C . GLN A 1 82 ? -16.487 -15.677 -18.142 1.00 88.94 82 GLN A C 1
ATOM 626 O O . GLN A 1 82 ? -15.498 -16.148 -18.711 1.00 88.94 82 GLN A O 1
ATOM 631 N N . PRO A 1 83 ? -17.566 -15.236 -18.815 1.00 87.31 83 PRO A N 1
ATOM 632 C CA . PRO A 1 83 ? -17.614 -15.186 -20.272 1.00 87.31 83 PRO A CA 1
ATOM 633 C C . PRO A 1 83 ? -16.550 -14.239 -20.846 1.00 87.31 83 PRO A C 1
ATOM 635 O O . PRO A 1 83 ? -16.201 -13.227 -20.224 1.00 87.31 83 PRO A O 1
ATOM 638 N N . ALA A 1 84 ? -16.061 -14.542 -22.050 1.00 84.38 84 ALA A N 1
ATOM 639 C CA . ALA A 1 84 ? -15.037 -13.742 -22.727 1.00 84.38 84 ALA A CA 1
ATOM 640 C C . ALA A 1 84 ? -15.531 -12.327 -23.085 1.00 84.38 84 ALA A C 1
ATOM 642 O O . ALA A 1 84 ? -14.732 -11.403 -23.227 1.00 84.38 84 ALA A O 1
ATOM 643 N N . GLU A 1 85 ? -16.848 -12.145 -23.185 1.00 87.50 85 GLU A N 1
ATOM 644 C CA . GLU A 1 85 ? -17.506 -10.862 -23.436 1.00 87.50 85 GLU A CA 1
ATOM 645 C C . GLU A 1 85 ? -17.461 -9.936 -22.211 1.00 87.50 85 GLU A C 1
ATOM 647 O O . GLU A 1 85 ? -17.530 -8.717 -22.360 1.00 87.50 85 GLU A O 1
ATOM 652 N N . VAL A 1 86 ? -17.346 -10.501 -21.001 1.00 88.06 86 VAL A N 1
ATOM 653 C CA . VAL A 1 86 ? -17.325 -9.741 -19.738 1.00 88.06 86 VAL A CA 1
ATOM 654 C C . VAL A 1 86 ? -15.907 -9.311 -19.383 1.00 88.06 86 VAL A C 1
ATOM 656 O O . VAL A 1 86 ? -15.698 -8.181 -18.944 1.00 88.06 86 VAL A O 1
ATOM 659 N N . ASN A 1 87 ? -14.929 -10.203 -19.560 1.00 84.62 87 ASN A N 1
ATOM 660 C CA . ASN A 1 87 ? -13.528 -9.916 -19.270 1.00 84.62 87 ASN A CA 1
ATOM 661 C C . ASN A 1 87 ? -12.628 -10.364 -20.418 1.00 84.62 87 ASN A C 1
ATOM 663 O O . ASN A 1 87 ? -12.559 -11.544 -20.759 1.00 84.62 87 ASN A O 1
ATOM 667 N N . SER A 1 88 ? -11.845 -9.423 -20.934 1.00 88.31 88 SER A N 1
ATOM 668 C CA . SER A 1 88 ? -10.730 -9.720 -21.829 1.00 88.31 88 SER A CA 1
ATOM 669 C C . SER A 1 88 ? -9.679 -10.602 -21.144 1.00 88.31 88 SER A C 1
ATOM 671 O O . SER A 1 88 ? -9.512 -10.565 -19.921 1.00 88.31 88 SER A O 1
ATOM 673 N N . LEU A 1 89 ? -8.888 -11.331 -21.942 1.00 86.81 89 LEU A N 1
ATOM 674 C CA . LEU A 1 89 ? -7.736 -12.101 -21.454 1.00 86.81 89 LEU A CA 1
ATOM 675 C C . LEU A 1 89 ? -6.834 -11.257 -20.537 1.00 86.81 89 LEU A C 1
ATOM 677 O O . LEU A 1 89 ? -6.446 -11.709 -19.463 1.00 86.81 89 LEU A O 1
ATOM 681 N N . THR A 1 90 ? -6.553 -10.010 -20.926 1.00 89.25 90 THR A N 1
ATOM 682 C CA . THR A 1 90 ? -5.740 -9.076 -20.138 1.00 89.25 90 THR A CA 1
ATOM 683 C C . THR A 1 90 ? -6.347 -8.813 -18.762 1.00 89.25 90 THR A C 1
ATOM 685 O O . THR A 1 90 ? -5.630 -8.866 -17.767 1.00 89.25 90 THR A O 1
ATOM 688 N N . GLN A 1 91 ? -7.660 -8.576 -18.677 1.00 88.19 91 GLN A N 1
ATOM 689 C CA . GLN A 1 91 ? -8.346 -8.359 -17.398 1.00 88.19 91 GLN A CA 1
ATOM 690 C C . GLN A 1 91 ? -8.304 -9.606 -16.509 1.00 88.19 91 GLN A C 1
ATOM 692 O O . GLN A 1 91 ? -8.046 -9.483 -15.314 1.00 88.19 91 GLN A O 1
ATOM 697 N N . VAL A 1 92 ? -8.477 -10.802 -17.082 1.00 89.75 92 VAL A N 1
ATOM 698 C CA . VAL A 1 9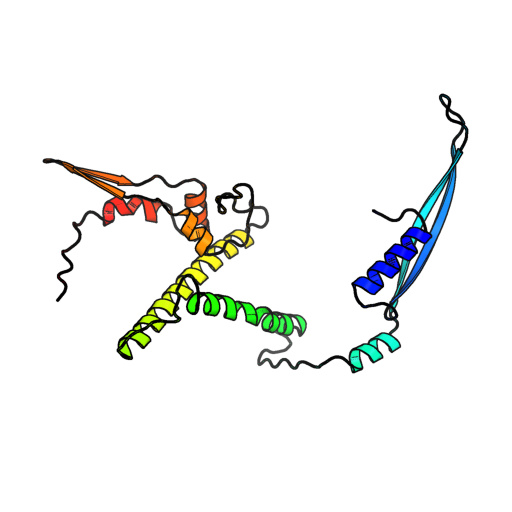2 ? -8.368 -12.067 -16.335 1.00 89.75 92 VAL A CA 1
ATOM 699 C C . VAL A 1 92 ? -6.955 -12.252 -15.781 1.00 89.75 92 VAL A C 1
ATOM 701 O O . VAL A 1 92 ? -6.786 -12.541 -14.597 1.00 89.75 92 VAL A O 1
ATOM 704 N N . VAL A 1 93 ? -5.927 -12.039 -16.608 1.00 90.25 93 VAL A N 1
ATOM 705 C CA . VAL A 1 93 ? -4.527 -12.141 -16.172 1.00 90.25 93 VAL A CA 1
ATOM 706 C C . VAL A 1 93 ? -4.229 -11.126 -15.070 1.00 90.25 93 VAL A C 1
ATOM 708 O O . VAL A 1 93 ? -3.614 -11.493 -14.070 1.00 90.25 93 VAL A O 1
ATOM 711 N N . LEU A 1 94 ? -4.675 -9.873 -15.214 1.00 89.12 94 LEU A N 1
ATOM 712 C CA . LEU A 1 94 ? -4.495 -8.840 -14.191 1.00 89.12 94 LEU A CA 1
ATOM 713 C C . LEU A 1 94 ? -5.187 -9.215 -12.876 1.00 89.12 94 LEU A C 1
ATOM 715 O O . LEU A 1 94 ? -4.548 -9.137 -11.832 1.00 89.12 94 LEU A O 1
ATOM 719 N N . ALA A 1 95 ? -6.419 -9.726 -12.919 1.00 86.19 95 ALA A N 1
ATOM 720 C CA . ALA A 1 95 ? -7.135 -10.167 -11.722 1.00 86.19 95 ALA A CA 1
ATOM 721 C C . ALA A 1 95 ? -6.383 -11.275 -10.961 1.00 86.19 95 ALA A C 1
ATOM 723 O O . ALA A 1 95 ? -6.269 -11.225 -9.738 1.00 86.19 95 ALA A O 1
ATOM 724 N N . TYR A 1 96 ? -5.807 -12.247 -11.675 1.00 87.50 96 TYR A N 1
ATOM 725 C CA . TYR A 1 96 ? -4.956 -13.269 -11.058 1.00 87.50 96 TYR A CA 1
ATOM 726 C C . TYR A 1 96 ? -3.624 -12.710 -10.549 1.00 87.50 96 TYR A C 1
ATOM 728 O O . TYR A 1 96 ? -3.108 -13.176 -9.533 1.00 87.50 96 TYR A O 1
ATOM 736 N N . ARG A 1 97 ? -3.032 -11.735 -11.249 1.00 85.94 97 ARG A N 1
ATOM 737 C CA . ARG A 1 97 ? -1.809 -11.072 -10.778 1.00 85.94 97 ARG A CA 1
ATOM 738 C C . ARG A 1 97 ? -2.063 -10.277 -9.509 1.00 85.94 97 ARG A C 1
ATOM 740 O O . ARG A 1 97 ? -1.176 -10.259 -8.671 1.00 85.94 97 ARG A O 1
ATOM 747 N N . ASP A 1 98 ? -3.255 -9.722 -9.343 1.00 83.31 98 ASP A N 1
ATOM 748 C CA . ASP A 1 98 ? -3.687 -8.992 -8.153 1.00 83.31 98 ASP A CA 1
ATOM 749 C C . ASP A 1 98 ? -4.091 -9.912 -6.983 1.00 83.31 98 ASP A C 1
ATOM 751 O O . ASP A 1 98 ? -4.486 -9.428 -5.924 1.00 83.31 98 ASP A O 1
ATOM 755 N N . GLN A 1 99 ? -3.933 -11.238 -7.101 1.00 77.75 99 GLN A N 1
ATOM 756 C CA . GLN A 1 99 ? -4.215 -12.177 -6.007 1.00 77.75 99 GLN A CA 1
ATOM 757 C C . GLN A 1 99 ? -3.371 -11.900 -4.746 1.00 77.75 99 GLN A C 1
ATOM 759 O O . GLN A 1 99 ? -3.834 -12.162 -3.635 1.00 77.75 99 GLN A O 1
ATOM 764 N N . TYR A 1 100 ? -2.188 -11.285 -4.885 1.00 72.62 100 TYR A N 1
ATOM 765 C CA . TYR A 1 100 ? -1.378 -10.839 -3.741 1.00 72.62 100 TYR A CA 1
ATOM 766 C C . TYR A 1 100 ? -2.119 -9.831 -2.842 1.00 72.62 100 TYR A C 1
ATOM 768 O O . TYR A 1 100 ? -1.800 -9.706 -1.659 1.00 72.62 100 TYR A O 1
ATOM 776 N N . LEU A 1 101 ? -3.135 -9.123 -3.356 1.00 72.50 101 LEU A N 1
ATOM 777 C CA . LEU A 1 101 ? -3.958 -8.217 -2.549 1.00 72.50 101 LEU A CA 1
ATOM 778 C C . LEU A 1 101 ? -4.676 -8.957 -1.412 1.00 72.50 101 LEU A C 1
ATOM 780 O O . LEU A 1 101 ? -4.956 -8.348 -0.383 1.00 72.50 101 LEU A O 1
ATOM 784 N N . VAL A 1 102 ? -4.936 -10.261 -1.566 1.00 70.44 102 VAL A N 1
ATOM 785 C CA . VAL A 1 102 ? -5.500 -11.119 -0.510 1.00 70.44 102 VAL A CA 1
ATOM 786 C C . VAL A 1 102 ? -4.436 -11.522 0.518 1.00 70.44 102 VAL A C 1
ATOM 788 O O . VAL A 1 102 ? -4.750 -11.730 1.691 1.00 70.44 102 VAL A O 1
ATOM 791 N N . GLU A 1 103 ? -3.167 -11.588 0.119 1.00 78.19 103 GLU A N 1
ATOM 792 C CA . GLU A 1 103 ? -2.062 -11.943 1.015 1.00 78.19 103 GLU A CA 1
ATOM 793 C C . GLU A 1 103 ? -1.771 -10.835 2.028 1.00 78.19 103 GLU A C 1
ATOM 795 O O . GLU A 1 103 ? -1.432 -11.131 3.172 1.00 78.19 103 GLU A O 1
ATOM 800 N N . HIS A 1 104 ? -1.962 -9.566 1.656 1.00 79.25 104 HIS A N 1
ATOM 801 C CA . HIS A 1 104 ? -1.681 -8.427 2.538 1.00 79.25 104 HIS A CA 1
ATOM 802 C C . HIS A 1 104 ? -2.536 -8.428 3.830 1.00 79.25 104 HIS A C 1
ATOM 804 O O . HIS A 1 104 ? -1.966 -8.365 4.924 1.00 79.25 104 HIS A O 1
ATOM 810 N N . PRO A 1 105 ? -3.874 -8.605 3.780 1.00 82.62 105 PRO A N 1
ATOM 811 C CA . PRO A 1 105 ? -4.701 -8.838 4.968 1.00 82.62 105 PRO A CA 1
ATOM 812 C C . PRO A 1 105 ? -4.291 -10.065 5.797 1.00 82.62 105 PRO A C 1
ATOM 814 O O . PRO A 1 105 ? -4.361 -10.032 7.026 1.00 82.62 105 PRO A O 1
ATOM 817 N N . ILE A 1 106 ? -3.843 -11.148 5.153 1.00 81.62 106 ILE A N 1
ATOM 818 C CA . ILE A 1 106 ? -3.368 -12.356 5.850 1.00 81.62 106 ILE A CA 1
ATOM 819 C C . ILE A 1 106 ? -2.030 -12.084 6.551 1.00 81.62 106 ILE A C 1
ATOM 821 O O . ILE A 1 106 ? -1.804 -12.577 7.657 1.00 81.62 106 ILE A O 1
ATOM 825 N N . GLY A 1 107 ? -1.166 -11.266 5.947 1.00 84.38 107 GLY A N 1
ATOM 826 C CA . GLY A 1 107 ? 0.061 -10.766 6.560 1.00 84.38 107 GLY A CA 1
ATOM 827 C C . GLY A 1 107 ? -0.226 -9.992 7.846 1.00 84.38 107 GLY A C 1
ATOM 828 O O . GLY A 1 107 ? 0.372 -10.300 8.875 1.00 84.38 107 GLY A O 1
ATOM 829 N N . ARG A 1 108 ? -1.213 -9.083 7.824 1.00 85.62 108 ARG A N 1
ATOM 830 C CA . ARG A 1 108 ? -1.686 -8.361 9.024 1.00 85.62 108 ARG A CA 1
ATOM 831 C C . ARG A 1 108 ? -2.209 -9.283 10.113 1.00 85.62 108 ARG A C 1
ATOM 833 O O . ARG A 1 108 ? -2.021 -8.991 11.284 1.00 85.62 108 ARG A O 1
ATOM 840 N N . LEU A 1 109 ? -2.902 -10.357 9.732 1.00 86.06 109 LEU A N 1
ATOM 841 C CA . LEU A 1 109 ? -3.433 -11.331 10.681 1.00 86.06 109 LEU A CA 1
ATOM 842 C C . LEU A 1 109 ? -2.301 -12.099 11.371 1.00 86.06 109 LEU A C 1
ATOM 844 O O . LEU A 1 109 ? -2.314 -12.254 12.587 1.00 86.06 109 LEU A O 1
ATOM 848 N N . LYS A 1 110 ? -1.327 -12.588 10.595 1.00 81.56 110 LYS A N 1
ATOM 849 C CA . LYS A 1 110 ? -0.227 -13.423 11.100 1.00 81.56 110 LYS A CA 1
ATOM 850 C C . LYS A 1 110 ? 0.853 -12.621 11.834 1.00 81.56 110 LYS A C 1
ATOM 852 O O . LYS A 1 110 ? 1.434 -13.147 12.779 1.00 81.56 110 LYS A O 1
ATOM 857 N N . GLY A 1 111 ? 1.131 -11.396 11.392 1.00 81.56 111 GLY A N 1
ATOM 858 C CA . GLY A 1 111 ? 2.163 -10.507 11.933 1.00 81.56 111 GLY A CA 1
ATOM 859 C C . GLY A 1 111 ? 1.588 -9.214 12.510 1.00 81.56 111 GLY A C 1
ATOM 860 O O . GLY A 1 111 ? 0.415 -9.147 12.853 1.00 81.56 111 GLY A O 1
ATOM 861 N N . ALA A 1 112 ? 2.405 -8.167 12.621 1.00 76.00 112 ALA A N 1
ATOM 862 C CA . ALA A 1 112 ? 1.931 -6.874 13.108 1.00 76.00 112 ALA A CA 1
ATOM 863 C C . ALA A 1 112 ? 0.874 -6.265 12.152 1.00 76.00 112 ALA A C 1
ATOM 865 O O . ALA A 1 112 ? 1.031 -6.365 10.931 1.00 76.00 112 ALA A O 1
ATOM 866 N N . PRO A 1 113 ? -0.184 -5.613 12.673 1.00 76.31 113 PRO A N 1
ATOM 867 C CA . PRO A 1 113 ? -0.401 -5.279 14.085 1.00 76.31 113 PRO A CA 1
ATOM 868 C C . PRO A 1 113 ? -1.188 -6.322 14.905 1.00 76.31 113 PRO A C 1
ATOM 870 O O . PRO A 1 113 ? -1.331 -6.131 16.108 1.00 76.31 113 PRO A O 1
ATOM 873 N N . LEU A 1 114 ? -1.729 -7.391 14.305 1.00 77.75 114 LEU A N 1
ATOM 874 C CA . LEU A 1 114 ? -2.676 -8.285 15.001 1.00 77.75 114 LEU A CA 1
ATOM 875 C C . LEU A 1 114 ? -2.021 -9.514 15.644 1.00 77.75 114 LEU A C 1
ATOM 877 O O . LEU A 1 114 ? -2.589 -10.091 16.566 1.00 77.75 114 LEU A O 1
ATOM 881 N N . SER A 1 115 ? -0.831 -9.886 15.176 1.00 78.00 115 SER A N 1
ATOM 882 C CA . SER A 1 115 ? 0.108 -10.823 15.797 1.00 78.00 115 SER A CA 1
ATOM 883 C C . SER A 1 115 ? -0.529 -12.137 16.264 1.00 78.00 115 SER A C 1
ATOM 885 O O . SER A 1 115 ? -0.314 -12.571 17.394 1.00 78.00 115 SER A O 1
ATOM 887 N N . LEU A 1 116 ? -1.284 -12.814 15.388 1.00 76.50 116 LEU A N 1
ATOM 888 C CA . LEU A 1 116 ? -1.865 -14.137 15.679 1.00 76.50 116 LEU A CA 1
ATOM 889 C C . LEU A 1 116 ? -0.793 -15.203 16.000 1.00 76.50 116 LEU A C 1
ATOM 891 O O . LEU A 1 116 ? -1.122 -16.267 16.521 1.00 76.50 116 LEU A O 1
ATOM 895 N N . SER A 1 117 ? 0.485 -14.952 15.696 1.00 64.62 117 SER A N 1
ATOM 896 C CA . SER A 1 117 ? 1.565 -15.915 15.899 1.00 64.62 117 SER A CA 1
ATOM 897 C C . SER A 1 117 ? 2.744 -15.349 16.707 1.00 64.62 117 SER A C 1
ATOM 899 O O . SER A 1 117 ? 3.266 -14.302 16.325 1.00 64.62 117 SER A O 1
ATOM 901 N N . PRO A 1 118 ? 3.263 -16.079 17.719 1.00 63.31 118 PRO A N 1
ATOM 902 C CA . PRO A 1 118 ? 2.665 -17.235 18.392 1.00 63.31 118 PRO A CA 1
ATOM 903 C C . PRO A 1 118 ? 1.789 -16.795 19.577 1.00 63.31 118 PRO A C 1
ATOM 905 O O . PRO A 1 118 ? 2.253 -16.111 20.487 1.00 63.31 118 PRO A O 1
ATOM 908 N N . VAL A 1 119 ? 0.528 -17.233 19.593 1.00 64.31 119 VAL A N 1
ATOM 909 C CA . VAL A 1 119 ? -0.386 -17.031 20.725 1.00 64.31 119 VAL A CA 1
ATOM 910 C C . VAL A 1 119 ? -0.441 -18.323 21.549 1.00 64.31 119 VAL A C 1
ATOM 912 O O . VAL A 1 119 ? -0.914 -19.353 21.075 1.00 64.31 119 VAL A O 1
ATOM 915 N N . TYR A 1 120 ? 0.010 -18.264 22.804 1.00 65.69 120 TYR A N 1
ATOM 916 C CA . TYR A 1 120 ? -0.085 -19.370 23.761 1.00 65.69 120 TYR A CA 1
ATOM 917 C C . TYR A 1 120 ? -1.430 -19.326 24.499 1.00 65.69 120 TYR A C 1
ATOM 919 O O . TYR A 1 120 ? -1.531 -18.786 25.599 1.00 65.69 120 TYR A O 1
ATOM 927 N N . LEU A 1 121 ? -2.485 -19.873 23.889 1.00 74.00 121 LEU A N 1
ATOM 928 C CA . LEU A 1 121 ? -3.782 -20.059 24.549 1.00 74.00 121 LEU A CA 1
ATOM 929 C C . LEU A 1 121 ? -3.992 -21.531 24.893 1.00 74.00 121 LEU A C 1
ATOM 931 O O . LEU A 1 121 ? -3.982 -22.387 24.017 1.00 74.00 121 LEU A O 1
ATOM 935 N N . SER A 1 122 ? -4.254 -21.817 26.167 1.00 75.00 122 SER A N 1
ATOM 936 C CA . SER A 1 122 ? -4.404 -23.187 26.678 1.00 75.00 122 SER A CA 1
ATOM 937 C C . SER A 1 122 ? -5.753 -23.846 26.359 1.00 75.00 122 SER A C 1
ATOM 939 O O . SER A 1 122 ? -5.953 -25.007 26.701 1.00 75.00 122 SER A O 1
ATOM 941 N N . ARG A 1 123 ? -6.713 -23.112 25.776 1.00 84.50 123 ARG A N 1
ATOM 942 C CA . ARG A 1 123 ? -8.068 -23.602 25.464 1.00 84.50 123 ARG A CA 1
ATOM 943 C C . ARG A 1 123 ? -8.408 -23.358 23.997 1.00 84.50 123 ARG A C 1
ATOM 945 O O . ARG A 1 123 ? -8.419 -22.208 23.556 1.00 84.50 123 ARG A O 1
ATOM 952 N N . ASP A 1 124 ? -8.825 -24.405 23.292 1.00 84.50 124 ASP A N 1
ATOM 953 C CA . ASP A 1 124 ? -9.195 -24.351 21.866 1.00 84.50 124 ASP A CA 1
ATOM 954 C C . ASP A 1 124 ? -10.317 -23.344 21.566 1.00 84.50 124 ASP A C 1
ATOM 956 O O . ASP A 1 124 ? -10.320 -22.664 20.534 1.00 84.50 124 ASP A O 1
ATOM 960 N N . ALA A 1 125 ? -11.260 -23.186 22.501 1.00 87.75 125 ALA A N 1
ATOM 961 C CA . ALA A 1 125 ? -12.327 -22.196 22.390 1.00 87.75 125 ALA A CA 1
ATOM 962 C C . ALA A 1 125 ? -11.780 -20.758 22.360 1.00 87.75 125 ALA A C 1
ATOM 964 O O . ALA A 1 125 ? -12.265 -19.929 21.590 1.00 87.75 125 ALA A O 1
ATOM 965 N N . HIS A 1 126 ? -10.744 -20.465 23.153 1.00 86.19 126 HIS A N 1
ATOM 966 C CA . HIS A 1 126 ? -10.116 -19.144 23.172 1.00 86.19 126 HIS A CA 1
ATOM 967 C C . HIS A 1 126 ? -9.325 -18.901 21.885 1.00 86.19 126 HIS A C 1
ATOM 969 O O . HIS A 1 126 ? -9.399 -17.805 21.335 1.00 86.19 126 HIS A O 1
ATOM 975 N N . VAL A 1 127 ? -8.633 -19.923 21.364 1.00 85.12 127 VAL A N 1
ATOM 976 C CA . VAL A 1 127 ? -7.944 -19.844 20.063 1.00 85.12 127 VAL A CA 1
ATOM 977 C C . VAL A 1 127 ? -8.944 -19.493 18.961 1.00 85.12 127 VAL A C 1
ATOM 979 O O . VAL A 1 127 ? -8.745 -18.538 18.211 1.00 85.12 127 VAL A O 1
ATOM 982 N N . THR A 1 128 ? -10.069 -20.209 18.910 1.00 87.94 128 THR A N 1
ATOM 983 C CA . THR A 1 128 ? -11.137 -19.957 17.932 1.00 87.94 128 THR A CA 1
ATOM 984 C C . THR A 1 128 ? -11.720 -18.550 18.080 1.00 87.94 128 THR A C 1
ATOM 986 O O . THR A 1 128 ? -11.926 -17.853 17.083 1.00 87.94 128 THR A O 1
ATOM 989 N N . GLY A 1 129 ? -11.978 -18.117 19.318 1.00 90.50 129 GLY A N 1
ATOM 990 C CA . GLY A 1 129 ? -12.478 -16.777 19.618 1.00 90.50 129 GLY A CA 1
ATOM 991 C C . GLY A 1 129 ? -11.522 -15.680 19.151 1.00 90.50 129 GLY A C 1
ATOM 992 O O . GLY A 1 129 ? -11.949 -14.750 18.466 1.00 90.50 129 GLY A O 1
ATOM 993 N N . LEU A 1 130 ? -10.226 -15.828 19.438 1.00 87.94 130 LEU A N 1
ATOM 994 C CA . LEU A 1 130 ? -9.201 -14.873 19.027 1.00 87.94 130 LEU A CA 1
ATOM 995 C C . LEU A 1 130 ? -9.090 -14.785 17.502 1.00 87.94 130 LEU A C 1
ATOM 997 O O . LEU A 1 130 ? -9.111 -13.685 16.959 1.00 87.94 130 LEU A O 1
ATOM 1001 N N . VAL A 1 131 ? -9.048 -15.919 16.794 1.00 88.38 131 VAL A N 1
ATOM 1002 C CA . VAL A 1 131 ? -9.005 -15.928 15.319 1.00 88.38 131 VAL A CA 1
ATOM 1003 C C . VAL A 1 131 ? -10.204 -15.180 14.732 1.00 88.38 131 VAL A C 1
ATOM 1005 O O . VAL A 1 131 ? -10.04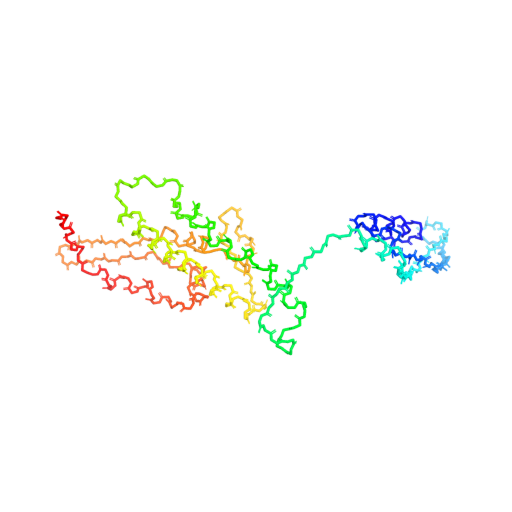1 -14.367 13.819 1.00 88.38 131 VAL A O 1
ATOM 1008 N N . ARG A 1 132 ? -11.411 -15.405 15.270 1.00 91.69 132 ARG A N 1
ATOM 1009 C CA . ARG A 1 132 ? -12.628 -14.703 14.827 1.00 91.69 132 ARG A CA 1
ATOM 1010 C C . ARG A 1 132 ? -12.535 -13.199 15.079 1.00 91.69 132 ARG A C 1
ATOM 1012 O O . ARG A 1 132 ? -12.810 -12.424 14.164 1.00 91.69 132 ARG A O 1
ATOM 1019 N N . LEU A 1 133 ? -12.109 -12.796 16.276 1.00 91.62 133 LEU A N 1
ATOM 1020 C CA . LEU A 1 133 ? -11.938 -11.389 16.641 1.00 91.62 133 LEU A CA 1
ATOM 1021 C C . LEU A 1 133 ? -10.910 -10.692 15.740 1.00 91.62 133 LEU A C 1
ATOM 1023 O O . LEU A 1 133 ? -11.206 -9.649 15.159 1.00 91.62 133 LEU A O 1
ATOM 1027 N N . LEU A 1 134 ? -9.730 -11.287 15.561 1.00 90.75 134 LEU A N 1
ATOM 1028 C CA . LEU A 1 134 ? -8.688 -10.709 14.715 1.00 90.75 134 LEU A CA 1
ATOM 1029 C C . LEU A 1 134 ? -9.113 -10.669 13.243 1.00 90.75 134 LEU A C 1
ATOM 1031 O O . LEU A 1 134 ? -8.800 -9.710 12.547 1.00 90.75 134 LEU A O 1
ATOM 1035 N N . THR A 1 135 ? -9.909 -11.631 12.771 1.00 90.75 135 THR A N 1
ATOM 1036 C CA . THR A 1 135 ? -10.489 -11.571 11.417 1.00 90.75 135 THR A CA 1
ATOM 1037 C C . THR A 1 135 ? -11.438 -10.377 11.253 1.00 90.75 135 THR A C 1
ATOM 1039 O O . THR A 1 135 ? -11.452 -9.751 10.192 1.00 90.75 135 THR A O 1
ATOM 1042 N N . ILE A 1 136 ? -12.207 -10.015 12.288 1.00 94.00 136 ILE A N 1
ATOM 1043 C CA . ILE A 1 136 ? -13.018 -8.785 12.285 1.00 94.00 136 ILE A CA 1
ATOM 1044 C C . ILE A 1 136 ? -12.105 -7.553 12.256 1.00 94.00 136 ILE A C 1
ATOM 1046 O O . ILE A 1 136 ? -12.320 -6.664 11.434 1.00 94.00 136 ILE A O 1
ATOM 1050 N N . ALA A 1 137 ? -11.052 -7.523 13.076 1.00 91.88 137 ALA A N 1
ATOM 1051 C CA . ALA A 1 137 ? -10.093 -6.419 13.092 1.00 91.88 137 ALA A CA 1
ATOM 1052 C C . ALA A 1 137 ? -9.424 -6.207 11.718 1.00 91.88 137 ALA A C 1
ATOM 1054 O O . ALA A 1 137 ? -9.375 -5.078 11.228 1.00 91.88 137 ALA A O 1
ATOM 1055 N N . VAL A 1 138 ? -9.007 -7.281 11.030 1.00 92.25 138 VAL A N 1
ATOM 1056 C CA . VAL A 1 138 ? -8.480 -7.206 9.652 1.00 92.25 138 VAL A CA 1
ATOM 1057 C C . VAL A 1 138 ? -9.486 -6.554 8.705 1.00 92.25 138 VAL A C 1
ATOM 1059 O O . VAL A 1 138 ? -9.096 -5.734 7.870 1.00 92.25 138 VAL A O 1
ATOM 1062 N N . ARG A 1 139 ? -10.775 -6.901 8.810 1.00 92.12 139 ARG A N 1
ATOM 1063 C CA . ARG A 1 139 ? -11.825 -6.312 7.964 1.00 92.12 139 ARG A CA 1
ATOM 1064 C C . ARG A 1 139 ? -11.979 -4.821 8.232 1.00 92.12 139 ARG A C 1
ATOM 1066 O O . ARG A 1 139 ? -12.047 -4.063 7.273 1.00 92.12 139 ARG A O 1
ATOM 1073 N N . VAL A 1 140 ? -11.961 -4.398 9.496 1.00 93.06 140 VAL A N 1
ATOM 1074 C CA . VAL A 1 140 ? -12.017 -2.973 9.866 1.00 93.06 140 VAL A CA 1
ATOM 1075 C C . VAL A 1 140 ? -10.830 -2.208 9.276 1.00 93.06 140 VAL A C 1
ATOM 1077 O O . VAL A 1 140 ? -11.035 -1.204 8.597 1.00 93.06 140 VAL A O 1
ATOM 1080 N N . LEU A 1 141 ? -9.602 -2.717 9.441 1.00 92.88 141 LEU A N 1
ATOM 1081 C CA . LEU A 1 141 ? -8.404 -2.105 8.849 1.00 92.88 141 LEU A CA 1
ATOM 1082 C C . LEU A 1 141 ? -8.498 -2.037 7.319 1.00 92.88 141 LEU A C 1
ATOM 1084 O O . LEU A 1 141 ? -8.156 -1.026 6.709 1.00 92.88 141 LEU A O 1
ATOM 1088 N N . SER A 1 142 ? -8.988 -3.104 6.687 1.00 91.38 142 SER A N 1
ATOM 1089 C CA . SER A 1 142 ? -9.122 -3.169 5.229 1.00 91.38 142 SER A CA 1
ATOM 1090 C C . SER A 1 142 ? -10.173 -2.189 4.707 1.00 91.38 142 SER A C 1
ATOM 1092 O O . SER A 1 142 ? -9.931 -1.539 3.695 1.00 91.38 142 SER A O 1
ATOM 1094 N N . LEU A 1 143 ? -11.305 -2.042 5.402 1.00 93.38 143 LEU A N 1
ATOM 1095 C CA . LEU A 1 143 ? -12.363 -1.096 5.042 1.00 93.38 143 LEU A CA 1
ATOM 1096 C C . LEU A 1 143 ? -11.910 0.355 5.203 1.00 93.38 143 LEU A C 1
ATOM 1098 O O . LEU A 1 143 ? -12.149 1.155 4.302 1.00 93.38 143 LEU A O 1
ATOM 1102 N N . LEU A 1 144 ? -11.216 0.683 6.296 1.00 94.25 144 LEU A N 1
ATOM 1103 C CA . LEU A 1 144 ? -10.654 2.019 6.508 1.00 94.25 144 LEU A CA 1
ATOM 1104 C C . LEU A 1 144 ? -9.662 2.385 5.396 1.00 94.25 144 LEU A C 1
ATOM 1106 O O . LEU A 1 144 ? -9.758 3.449 4.785 1.00 94.25 144 LEU A O 1
ATOM 1110 N N . GLU A 1 145 ? -8.720 1.483 5.114 1.00 93.44 145 GLU A N 1
ATOM 1111 C CA . GLU A 1 145 ? -7.724 1.677 4.062 1.00 93.44 145 GLU A CA 1
ATOM 1112 C C . GLU A 1 145 ? -8.368 1.812 2.680 1.00 93.44 145 GLU A C 1
ATOM 1114 O O . GLU A 1 145 ? -8.016 2.714 1.917 1.00 93.44 145 GLU A O 1
ATOM 1119 N N . TYR A 1 146 ? -9.303 0.919 2.357 1.00 92.50 146 TYR A N 1
ATOM 1120 C CA . TYR A 1 146 ? -10.017 0.938 1.088 1.00 92.50 146 TYR A CA 1
ATOM 1121 C C . TYR A 1 146 ? -10.816 2.229 0.919 1.00 92.50 146 TYR A C 1
ATOM 1123 O O . TYR A 1 146 ? -10.650 2.894 -0.101 1.00 92.50 146 TYR A O 1
ATOM 1131 N N . GLY A 1 147 ? -11.615 2.612 1.919 1.00 94.12 147 GLY A N 1
ATOM 1132 C CA . GLY A 1 147 ? -12.469 3.798 1.867 1.00 94.12 147 GLY A CA 1
ATOM 1133 C C . GLY A 1 147 ? -11.664 5.069 1.611 1.00 94.12 147 GLY A C 1
ATOM 1134 O O . GLY A 1 147 ? -11.923 5.779 0.644 1.00 94.12 147 GLY A O 1
ATOM 1135 N N . ILE A 1 148 ? -10.595 5.295 2.381 1.00 95.06 148 ILE A N 1
ATOM 1136 C CA . ILE A 1 148 ? -9.735 6.474 2.193 1.00 95.06 148 ILE A CA 1
ATOM 1137 C C . ILE A 1 148 ? -9.075 6.472 0.807 1.00 95.06 148 ILE A C 1
ATOM 1139 O O . ILE A 1 148 ? -9.028 7.505 0.135 1.00 95.06 148 ILE A O 1
ATOM 1143 N N . ARG A 1 149 ? -8.560 5.321 0.352 1.00 94.44 149 ARG A N 1
ATOM 1144 C CA . ARG A 1 149 ? -7.926 5.206 -0.973 1.00 94.44 149 ARG A CA 1
ATOM 1145 C C . ARG A 1 149 ? -8.917 5.412 -2.109 1.00 94.44 149 ARG A C 1
ATOM 1147 O O . ARG A 1 149 ? -8.547 6.009 -3.117 1.00 94.44 149 ARG A O 1
ATOM 1154 N N . GLN A 1 150 ? -10.142 4.925 -1.956 1.00 94.25 150 GLN A N 1
ATOM 1155 C CA . GLN A 1 150 ? -11.210 5.099 -2.928 1.00 94.25 150 GLN A CA 1
ATOM 1156 C C . GLN A 1 150 ? -11.610 6.572 -3.030 1.00 94.25 150 GLN A C 1
ATOM 1158 O O . GLN A 1 150 ? -11.612 7.104 -4.139 1.00 94.25 150 GLN A O 1
ATOM 1163 N N . SER A 1 151 ? -11.843 7.246 -1.901 1.00 93.88 151 SER A N 1
ATOM 1164 C CA . SER A 1 151 ? -12.146 8.683 -1.860 1.00 93.88 151 SER A CA 1
ATOM 1165 C C . SER A 1 151 ? -11.038 9.507 -2.528 1.00 93.88 151 SER A C 1
ATOM 1167 O O . SER A 1 151 ? -11.299 10.356 -3.375 1.00 93.88 151 SER A O 1
ATOM 1169 N N . LEU A 1 152 ? -9.766 9.188 -2.254 1.00 94.44 152 LEU A N 1
ATOM 1170 C CA . LEU A 1 152 ? -8.634 9.829 -2.934 1.00 94.44 152 LEU A CA 1
ATOM 1171 C C . LEU A 1 152 ? -8.559 9.495 -4.430 1.00 94.44 152 LEU A C 1
ATOM 1173 O O . LEU A 1 152 ? -8.068 10.305 -5.211 1.00 94.44 152 LEU A O 1
ATOM 1177 N N . ALA A 1 153 ? -8.979 8.307 -4.859 1.00 93.38 153 ALA A N 1
ATOM 1178 C CA . ALA A 1 153 ? -8.980 7.938 -6.274 1.00 93.38 153 ALA A CA 1
ATOM 1179 C C . ALA A 1 153 ? -10.083 8.661 -7.065 1.00 93.38 153 ALA A C 1
ATOM 1181 O O . ALA A 1 153 ? -9.878 8.955 -8.242 1.00 93.38 153 ALA A O 1
ATOM 1182 N N . GLN A 1 154 ? -11.211 8.976 -6.421 1.00 93.38 154 GLN A N 1
ATOM 1183 C CA . GLN A 1 154 ? -12.320 9.732 -7.015 1.00 93.38 154 GLN A CA 1
ATOM 1184 C C . GLN A 1 154 ? -11.972 11.203 -7.280 1.00 93.38 154 GLN A C 1
ATOM 1186 O O . GLN A 1 154 ? -12.562 11.815 -8.167 1.00 93.38 154 GLN A O 1
ATOM 1191 N N . GLU A 1 155 ? -10.957 11.743 -6.599 1.00 89.69 155 GLU A N 1
ATOM 1192 C CA . GLU A 1 155 ? -10.452 13.102 -6.816 1.00 89.69 155 GLU A CA 1
ATOM 1193 C C . GLU A 1 155 ? -8.972 13.101 -7.255 1.00 89.69 155 GLU A C 1
ATOM 1195 O O . GLU A 1 155 ? -8.073 13.435 -6.471 1.00 89.69 155 GLU A O 1
ATOM 1200 N N . PRO A 1 156 ? -8.656 12.756 -8.520 1.00 82.31 156 PRO A N 1
ATOM 1201 C CA . PRO A 1 156 ? -7.274 12.635 -8.996 1.00 82.31 156 PRO A CA 1
ATOM 1202 C C . PRO A 1 156 ? -6.447 13.917 -8.844 1.00 82.31 156 PRO A C 1
ATOM 1204 O O . PRO A 1 156 ? -5.234 13.853 -8.656 1.00 82.31 156 PRO A O 1
ATOM 1207 N N . GLN A 1 157 ? -7.111 15.073 -8.908 1.00 84.12 157 GLN A N 1
ATOM 1208 C CA . GLN A 1 157 ? -6.497 16.398 -8.813 1.00 84.12 157 GLN A CA 1
ATOM 1209 C C . GLN A 1 157 ? -6.290 16.871 -7.368 1.00 84.12 157 GLN A C 1
ATOM 1211 O O . GLN A 1 157 ? -5.520 17.803 -7.147 1.00 84.12 157 GLN A O 1
ATOM 1216 N N . ALA A 1 158 ? -6.941 16.243 -6.381 1.00 83.25 158 ALA A N 1
ATOM 1217 C CA . ALA A 1 158 ? -6.774 16.618 -4.983 1.00 83.25 158 ALA A CA 1
ATOM 1218 C C . ALA A 1 158 ? -5.334 16.377 -4.522 1.00 83.25 158 ALA A C 1
ATOM 1220 O O . ALA A 1 158 ? -4.678 15.420 -4.947 1.00 83.25 158 ALA A O 1
ATOM 1221 N N . GLU A 1 159 ? -4.840 17.219 -3.615 1.00 87.06 159 GLU A N 1
ATOM 1222 C CA . GLU A 1 159 ? -3.494 17.053 -3.077 1.00 87.06 159 GLU A CA 1
ATOM 1223 C C . GLU A 1 159 ? -3.335 15.701 -2.361 1.00 87.06 159 GLU A C 1
ATOM 1225 O O . GLU A 1 159 ? -4.254 15.263 -1.661 1.00 87.06 159 GLU A O 1
ATOM 1230 N N . PRO A 1 160 ? -2.170 15.037 -2.459 1.00 90.94 160 PRO A N 1
ATOM 1231 C CA . PRO A 1 160 ? -1.904 13.841 -1.667 1.00 90.94 160 PRO A CA 1
ATOM 1232 C C . PRO A 1 160 ? -1.965 14.142 -0.160 1.00 90.94 160 PRO A C 1
ATOM 1234 O O . PRO A 1 160 ? -1.770 15.281 0.275 1.00 90.94 160 PRO A O 1
ATOM 1237 N N . LEU A 1 161 ? -2.210 13.115 0.656 1.00 92.12 161 LEU A N 1
ATOM 1238 C CA . LEU A 1 161 ? -2.159 13.255 2.111 1.00 92.12 161 LEU A CA 1
ATOM 1239 C C . LEU A 1 161 ? -0.713 13.473 2.554 1.00 92.12 161 LEU A C 1
ATOM 1241 O O . LEU A 1 161 ? 0.143 12.623 2.316 1.00 92.12 161 LEU A O 1
ATOM 1245 N N . LYS A 1 162 ? -0.460 14.608 3.203 1.00 92.06 162 LYS A N 1
ATOM 1246 C CA . LYS A 1 162 ? 0.821 14.967 3.827 1.00 92.06 162 LYS A CA 1
ATOM 1247 C C . LYS A 1 162 ? 0.694 14.879 5.348 1.00 92.06 162 LYS A C 1
ATOM 1249 O O . LYS A 1 162 ? -0.414 14.925 5.873 1.00 92.06 162 LYS A O 1
ATOM 1254 N N . GLY A 1 163 ? 1.819 14.760 6.049 1.00 88.94 163 GLY A N 1
ATOM 1255 C CA . GLY A 1 163 ? 1.848 14.700 7.516 1.00 88.94 163 GLY A CA 1
ATOM 1256 C C . GLY A 1 163 ? 1.542 13.329 8.132 1.00 88.94 163 GLY A C 1
ATOM 1257 O O . GLY A 1 163 ? 1.485 13.226 9.348 1.00 88.94 163 GLY A O 1
ATOM 1258 N N . LEU A 1 164 ? 1.394 12.271 7.324 1.00 89.69 164 LEU A N 1
ATOM 1259 C CA . LEU A 1 164 ? 1.210 10.892 7.813 1.00 89.69 164 LEU A CA 1
ATOM 1260 C C . LEU A 1 164 ? 2.505 10.225 8.303 1.00 89.69 164 LEU A C 1
ATOM 1262 O O . LEU A 1 164 ? 2.463 9.172 8.927 1.00 89.69 164 LEU A O 1
ATOM 1266 N N . TYR A 1 165 ? 3.664 10.798 7.977 1.00 84.19 165 TYR A N 1
ATOM 1267 C CA . TYR A 1 165 ? 4.972 10.246 8.318 1.00 84.19 165 TYR A CA 1
ATOM 1268 C C . TYR A 1 165 ? 5.707 11.250 9.203 1.00 84.19 165 TYR A C 1
ATOM 1270 O O . TYR A 1 165 ? 6.169 12.277 8.708 1.00 84.19 165 TYR A O 1
ATOM 1278 N N . ALA A 1 166 ? 5.836 10.952 10.499 1.00 73.25 166 ALA A N 1
ATOM 1279 C CA . ALA A 1 166 ? 6.428 11.867 11.482 1.00 73.25 166 ALA A CA 1
ATOM 1280 C C . ALA A 1 166 ? 7.842 12.348 11.092 1.00 73.25 166 ALA A C 1
ATOM 1282 O O . ALA A 1 166 ? 8.161 13.523 11.242 1.00 73.25 166 ALA A O 1
ATOM 1283 N N . GLY A 1 167 ? 8.668 11.465 10.516 1.00 80.00 167 GLY A N 1
ATOM 1284 C CA . GLY A 1 167 ? 10.014 11.806 10.035 1.00 80.00 167 GLY A CA 1
ATOM 1285 C C . GLY A 1 167 ? 10.070 12.440 8.639 1.00 80.00 167 GLY A C 1
ATOM 1286 O O . GLY A 1 167 ? 11.131 12.894 8.222 1.00 80.00 167 GLY A O 1
ATOM 1287 N N . GLN A 1 168 ? 8.957 12.462 7.897 1.00 85.00 168 GLN A N 1
ATOM 1288 C CA . GLN A 1 168 ? 8.878 13.015 6.538 1.00 85.00 168 GLN A CA 1
ATOM 1289 C C . GLN A 1 168 ? 7.536 13.738 6.308 1.00 85.00 168 GLN A C 1
ATOM 1291 O O . GLN A 1 168 ? 6.708 13.280 5.516 1.00 85.00 168 GLN A O 1
ATOM 1296 N N . PRO A 1 169 ? 7.294 14.891 6.960 1.00 82.00 169 PRO A N 1
ATOM 1297 C CA . PRO A 1 169 ? 5.983 15.547 6.929 1.00 82.00 169 PRO A CA 1
ATOM 1298 C C . PRO A 1 169 ? 5.544 15.997 5.527 1.00 82.00 169 PRO A C 1
ATOM 1300 O O . PRO A 1 169 ? 4.351 16.036 5.228 1.00 82.00 169 PRO A O 1
ATOM 1303 N N . SER A 1 170 ? 6.503 16.313 4.650 1.00 86.38 170 SER A N 1
ATOM 1304 C CA . SER A 1 170 ? 6.258 16.720 3.262 1.00 86.38 170 SER A CA 1
ATOM 1305 C C . SER A 1 170 ? 5.957 15.552 2.319 1.00 86.38 170 SER A C 1
ATOM 1307 O O . SER A 1 170 ? 5.496 15.789 1.200 1.00 86.38 170 SER A O 1
ATOM 1309 N N . HIS A 1 171 ? 6.189 14.306 2.750 1.00 87.00 171 HIS A N 1
ATOM 1310 C CA . HIS A 1 171 ? 5.931 13.125 1.937 1.00 87.00 171 HIS A CA 1
ATOM 1311 C C . HIS A 1 171 ? 4.423 12.942 1.736 1.00 87.00 171 HIS A C 1
ATOM 1313 O O . HIS A 1 171 ? 3.674 12.645 2.669 1.00 87.00 171 HIS A O 1
ATOM 1319 N N . GLY A 1 172 ? 3.979 13.147 0.496 1.00 89.56 172 GLY A N 1
ATOM 1320 C CA . GLY A 1 172 ? 2.593 12.970 0.091 1.00 89.56 172 GLY A CA 1
ATOM 1321 C C . GLY A 1 172 ? 2.296 11.518 -0.273 1.00 89.56 172 GLY A C 1
ATOM 1322 O O . GLY A 1 172 ? 2.974 10.947 -1.123 1.00 89.56 172 GLY A O 1
ATOM 1323 N N . SER A 1 173 ? 1.239 10.939 0.298 1.00 90.19 173 SER A N 1
ATOM 1324 C CA . SER A 1 173 ? 0.735 9.617 -0.086 1.00 90.19 173 SER A CA 1
ATOM 1325 C C . SER A 1 1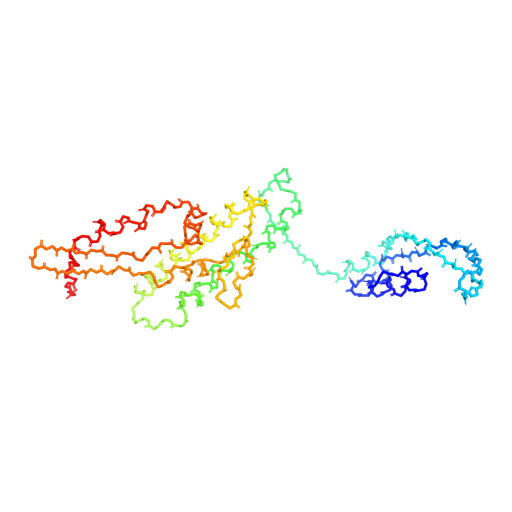73 ? -0.708 9.683 -0.583 1.00 90.19 173 SER A C 1
ATOM 1327 O O . SER A 1 173 ? -1.568 10.320 0.022 1.00 90.19 173 SER A O 1
ATOM 1329 N N . ARG A 1 174 ? -0.988 8.990 -1.693 1.00 91.44 174 ARG A N 1
ATOM 1330 C CA . ARG A 1 174 ? -2.360 8.716 -2.171 1.00 91.44 174 ARG A CA 1
ATOM 1331 C C . ARG A 1 174 ? -2.852 7.321 -1.789 1.00 91.44 174 ARG A C 1
ATOM 1333 O O . ARG A 1 174 ? -4.001 6.973 -2.035 1.00 91.44 174 ARG A O 1
ATOM 1340 N N . ARG A 1 175 ? -1.962 6.501 -1.232 1.00 92.00 175 ARG A N 1
ATOM 1341 C CA . ARG A 1 175 ? -2.235 5.121 -0.834 1.00 92.00 175 ARG A CA 1
ATOM 1342 C C . ARG A 1 175 ? -1.777 4.900 0.607 1.00 92.00 175 ARG A C 1
ATOM 1344 O O . ARG A 1 175 ? -0.896 4.074 0.835 1.00 92.00 175 ARG A O 1
ATOM 1351 N N . PRO A 1 176 ? -2.328 5.646 1.582 1.00 93.94 176 PRO A N 1
ATOM 1352 C CA . PRO A 1 176 ? -1.981 5.431 2.981 1.00 93.94 176 PRO A CA 1
ATOM 1353 C C . PRO A 1 176 ? -2.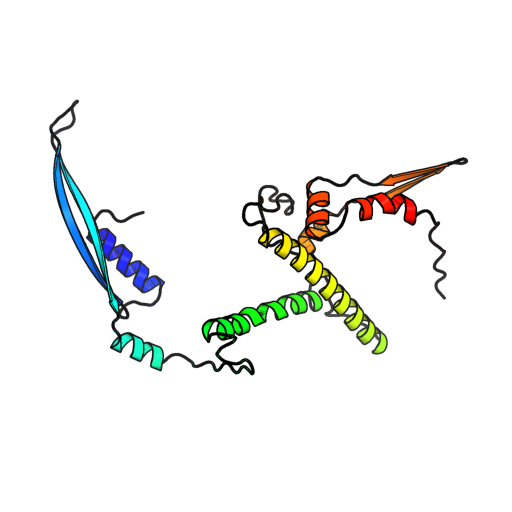385 4.017 3.413 1.00 93.94 176 PRO A C 1
ATOM 1355 O O . PRO A 1 176 ? -3.275 3.411 2.806 1.00 93.94 176 PRO A O 1
ATOM 1358 N N . THR A 1 177 ? -1.714 3.470 4.422 1.00 91.81 177 THR A N 1
ATOM 1359 C CA . THR A 1 177 ? -2.160 2.237 5.083 1.00 91.81 177 THR A CA 1
ATOM 1360 C C . THR A 1 177 ? -3.063 2.575 6.262 1.00 91.81 177 THR A C 1
ATOM 1362 O O . THR A 1 177 ? -2.965 3.675 6.810 1.00 91.81 177 THR A O 1
ATOM 1365 N N . ALA A 1 178 ? -3.927 1.644 6.670 1.00 92.69 178 ALA A N 1
ATOM 1366 C CA . ALA A 1 178 ? -4.766 1.830 7.857 1.00 92.69 178 ALA A CA 1
ATOM 1367 C C . ALA A 1 178 ? -3.941 2.167 9.109 1.00 92.69 178 ALA A C 1
ATOM 1369 O O . ALA A 1 178 ? -4.326 3.038 9.876 1.00 92.69 178 ALA A O 1
ATOM 1370 N N . GLU A 1 179 ? -2.778 1.539 9.277 1.00 91.56 179 GLU A N 1
ATOM 1371 C CA . GLU A 1 179 ? -1.874 1.766 10.407 1.00 91.56 179 GLU A CA 1
ATOM 1372 C C . GLU A 1 179 ? -1.384 3.218 10.449 1.00 91.56 179 GLU A C 1
ATOM 1374 O O . GLU A 1 179 ? -1.508 3.874 11.474 1.00 91.56 179 GLU A O 1
ATOM 1379 N N . ARG A 1 180 ? -0.925 3.767 9.314 1.00 92.44 180 ARG A N 1
ATOM 1380 C CA . ARG A 1 180 ? -0.493 5.175 9.228 1.00 92.44 180 ARG A CA 1
ATOM 1381 C C . ARG A 1 180 ? -1.633 6.156 9.472 1.00 92.44 180 ARG A C 1
ATOM 1383 O O . ARG A 1 180 ? -1.412 7.233 10.013 1.00 92.44 180 ARG A O 1
ATOM 1390 N N . VAL A 1 181 ? -2.843 5.802 9.041 1.00 94.69 181 VAL A N 1
ATOM 1391 C CA . VAL A 1 181 ? -4.033 6.607 9.325 1.00 94.69 181 VAL A CA 1
ATOM 1392 C C . VAL A 1 181 ? -4.312 6.603 10.822 1.00 94.69 181 VAL A C 1
ATOM 1394 O O . VAL A 1 181 ? -4.498 7.675 11.378 1.00 94.69 181 VAL A O 1
ATOM 1397 N N . LEU A 1 182 ? -4.308 5.438 11.474 1.00 93.56 182 LEU A N 1
ATOM 1398 C CA . LEU A 1 182 ? -4.575 5.311 12.909 1.00 93.56 182 LEU A CA 1
ATOM 1399 C C . LEU A 1 182 ? -3.500 5.986 13.769 1.00 93.56 182 LEU A C 1
ATOM 1401 O O . LEU A 1 182 ? -3.849 6.676 14.721 1.00 93.56 182 LEU A O 1
ATOM 1405 N N . GLU A 1 183 ? -2.226 5.875 13.395 1.00 92.50 183 GLU A N 1
ATOM 1406 C CA . GLU A 1 183 ? -1.116 6.582 14.052 1.00 92.50 183 GLU A CA 1
ATOM 1407 C C . GLU A 1 183 ? -1.314 8.105 14.044 1.00 92.50 183 GLU A C 1
ATOM 1409 O O . GLU A 1 183 ? -0.968 8.790 15.001 1.00 92.50 183 GLU A O 1
ATOM 1414 N N . ALA A 1 184 ? -1.948 8.659 13.003 1.00 93.44 184 ALA A N 1
ATOM 1415 C CA . ALA A 1 184 ? -2.266 10.086 12.958 1.00 93.44 184 ALA A CA 1
ATOM 1416 C C . ALA A 1 184 ? -3.298 10.516 14.021 1.00 93.44 184 ALA A C 1
ATOM 1418 O O . ALA A 1 184 ? -3.444 11.714 14.263 1.00 93.44 184 ALA A O 1
ATOM 1419 N N . PHE A 1 185 ? -4.013 9.574 14.645 1.00 92.88 185 PHE A N 1
ATOM 1420 C CA . PHE A 1 185 ? -4.943 9.805 15.757 1.00 92.88 185 PHE A CA 1
ATOM 1421 C C . PHE A 1 185 ? -4.347 9.426 17.124 1.00 92.88 185 PHE A C 1
ATOM 1423 O O . PHE A 1 185 ? -5.062 9.445 18.127 1.00 92.88 185 PHE A O 1
ATOM 1430 N N . GLU A 1 186 ? -3.052 9.111 17.202 1.00 90.50 186 GLU A N 1
ATOM 1431 C CA . GLU A 1 186 ? -2.377 8.963 18.492 1.00 90.50 186 GLU A CA 1
ATOM 1432 C C . GLU A 1 186 ? -2.374 10.285 19.274 1.00 90.50 186 GLU A C 1
ATOM 1434 O O . GLU A 1 186 ? -2.403 11.379 18.705 1.00 90.50 186 GLU A O 1
ATOM 1439 N N . ASN A 1 187 ? -2.297 10.183 20.603 1.00 88.81 187 ASN A N 1
ATOM 1440 C CA . ASN A 1 187 ? -2.222 11.322 21.530 1.00 88.81 187 ASN A CA 1
ATOM 1441 C C . ASN A 1 187 ? -3.481 12.215 21.575 1.00 88.81 187 ASN A C 1
ATOM 1443 O O . ASN A 1 187 ? -3.417 13.383 21.968 1.00 88.81 187 ASN A O 1
ATOM 1447 N N . LEU A 1 188 ? -4.641 11.667 21.207 1.00 91.56 188 LEU A N 1
ATOM 1448 C CA . LEU A 1 188 ? -5.937 12.273 21.505 1.00 91.56 188 LEU A CA 1
ATOM 1449 C C . LEU A 1 188 ? -6.369 11.897 22.927 1.00 91.56 188 LEU A C 1
ATOM 1451 O O . LEU A 1 188 ? -6.447 10.718 23.268 1.00 91.56 188 LEU A O 1
ATOM 1455 N N . THR A 1 189 ? -6.664 12.904 23.749 1.00 90.31 189 THR A N 1
ATOM 1456 C CA . THR A 1 189 ? -6.934 12.733 25.181 1.00 90.31 189 THR A CA 1
ATOM 1457 C C . THR A 1 189 ? -8.279 13.346 25.543 1.00 90.31 189 THR A C 1
ATOM 1459 O O . THR A 1 189 ? -8.583 14.474 25.149 1.00 90.31 189 THR A O 1
ATOM 1462 N N . LEU A 1 190 ? -9.066 12.613 26.335 1.00 89.44 190 LEU A N 1
ATOM 1463 C CA . LEU A 1 190 ? -10.212 13.146 27.064 1.00 89.44 190 LEU A CA 1
ATOM 1464 C C . LEU A 1 190 ? -9.806 13.369 28.523 1.00 89.44 190 LEU A C 1
ATOM 1466 O O . LEU A 1 190 ? -9.568 12.417 29.263 1.00 89.44 190 LEU A O 1
ATOM 1470 N N . THR A 1 191 ? -9.757 14.626 28.942 1.00 88.69 191 THR A N 1
ATOM 1471 C CA . THR A 1 191 ? -9.531 15.015 30.334 1.00 88.69 191 THR A CA 1
ATOM 1472 C C . THR A 1 191 ? -10.873 15.259 31.007 1.00 88.69 191 THR A C 1
ATOM 1474 O O . THR A 1 191 ? -11.659 16.084 30.540 1.00 88.69 191 THR A O 1
ATOM 1477 N N . VAL A 1 192 ? -11.124 14.575 32.122 1.00 88.56 192 VAL A N 1
ATOM 1478 C CA . VAL A 1 192 ? -12.315 14.771 32.958 1.00 88.56 192 VAL A CA 1
ATOM 1479 C C . VAL A 1 192 ? -11.875 15.319 34.311 1.00 88.56 192 VAL A C 1
ATOM 1481 O O . VAL A 1 192 ? -11.079 14.693 35.006 1.00 88.56 192 VAL A O 1
ATOM 1484 N N . VAL A 1 193 ? -12.380 16.493 34.680 1.00 87.56 193 VAL A N 1
ATOM 1485 C CA . VAL A 1 193 ? -12.114 17.150 35.964 1.00 87.56 193 VAL A CA 1
ATOM 1486 C C . VAL A 1 193 ? -13.412 17.213 36.755 1.00 87.56 193 VAL A C 1
ATOM 1488 O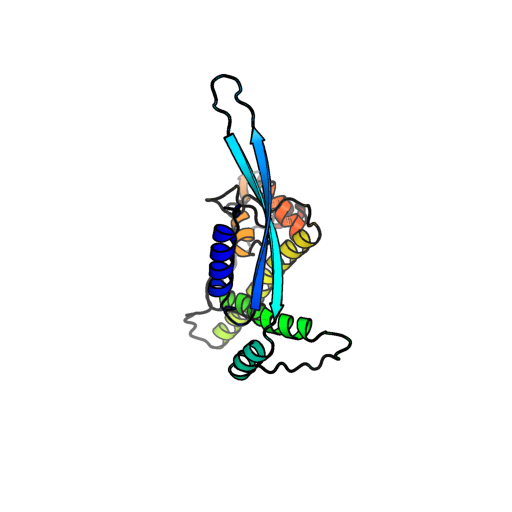 O . VAL A 1 193 ? -14.348 17.918 36.377 1.00 87.56 193 VAL A O 1
ATOM 1491 N N . THR A 1 194 ? -13.458 16.487 37.868 1.00 89.19 194 THR A N 1
ATOM 1492 C CA . THR A 1 194 ? -14.606 16.474 38.780 1.00 89.19 194 THR A CA 1
ATOM 1493 C C . THR A 1 194 ? -14.389 17.494 39.892 1.00 89.19 194 THR A C 1
ATOM 1495 O O . THR A 1 194 ? -13.433 17.399 40.658 1.00 89.19 194 THR A O 1
ATOM 1498 N N . LEU A 1 195 ? -15.284 18.472 39.981 1.00 89.31 195 LEU A N 1
ATOM 1499 C CA . LEU A 1 195 ? -15.339 19.494 41.025 1.00 89.31 195 LEU A CA 1
ATOM 1500 C C . LEU A 1 195 ? -16.616 19.292 41.861 1.00 89.31 195 LEU A C 1
ATOM 1502 O O . LEU A 1 195 ? -17.554 18.660 41.374 1.00 89.31 195 LEU A O 1
ATOM 1506 N N . PRO A 1 196 ? -16.713 19.860 43.080 1.00 88.94 196 PRO A N 1
ATOM 1507 C CA . PRO A 1 196 ? -17.862 19.640 43.966 1.00 88.94 196 PRO A CA 1
ATOM 1508 C C . PRO A 1 196 ? -19.235 19.927 43.336 1.00 88.94 196 PRO A C 1
ATOM 1510 O O . PRO A 1 196 ? -20.197 19.232 43.640 1.00 88.94 196 PRO A O 1
ATOM 1513 N N . ASN A 1 197 ? -19.316 20.906 42.425 1.00 91.38 197 ASN A N 1
ATOM 1514 C CA . ASN A 1 197 ? -20.575 21.339 41.807 1.00 91.38 197 ASN A CA 1
ATOM 1515 C C . ASN A 1 197 ? -20.626 21.126 40.282 1.00 91.38 197 ASN A C 1
ATOM 1517 O O . ASN A 1 197 ? -21.615 21.504 39.658 1.00 91.38 197 ASN A O 1
ATOM 1521 N N . GLN A 1 198 ? -19.570 20.589 39.656 1.00 87.31 198 GLN A N 1
ATOM 1522 C CA . GLN A 1 198 ? -19.513 20.460 38.194 1.00 87.31 198 GLN A CA 1
ATOM 1523 C C . GLN A 1 198 ? -18.498 19.416 37.720 1.00 87.31 198 GLN A C 1
ATOM 1525 O O . GLN A 1 198 ? -17.482 19.180 38.366 1.00 87.31 198 GLN A O 1
ATOM 1530 N N . ILE A 1 199 ? -18.735 18.850 36.536 1.00 85.06 199 ILE A N 1
ATOM 1531 C CA . ILE A 1 199 ? -17.771 18.002 35.824 1.00 85.06 199 ILE A CA 1
ATOM 1532 C C . ILE A 1 199 ? -17.352 18.736 34.552 1.00 85.06 199 ILE A C 1
ATOM 1534 O O . ILE A 1 199 ? -18.184 18.995 33.683 1.00 85.06 199 ILE A O 1
ATOM 1538 N N . ILE A 1 200 ? -16.066 19.059 34.434 1.00 86.38 200 ILE A N 1
ATOM 1539 C CA . ILE A 1 200 ? -15.481 19.668 33.235 1.00 86.38 200 ILE A CA 1
ATOM 1540 C C . ILE A 1 200 ? -14.880 18.555 32.383 1.00 86.38 200 ILE A C 1
ATOM 1542 O O . ILE A 1 200 ? -14.146 17.707 32.885 1.00 86.38 200 ILE A O 1
ATOM 1546 N N . ARG A 1 201 ? -15.170 18.564 31.083 1.00 86.12 201 ARG A N 1
ATOM 1547 C CA . ARG A 1 201 ? -14.606 17.620 30.115 1.00 86.12 201 ARG A CA 1
ATOM 1548 C C . ARG A 1 201 ? -13.896 18.396 29.016 1.00 86.12 201 ARG A C 1
ATOM 1550 O O . ARG A 1 201 ? -14.470 19.327 28.458 1.00 86.12 201 ARG A O 1
ATOM 1557 N N . HIS A 1 202 ? -12.663 18.017 28.711 1.00 88.81 202 HIS A N 1
ATOM 1558 C CA . HIS A 1 202 ? -11.864 18.623 27.653 1.00 88.81 202 HIS A CA 1
ATOM 1559 C C . HIS A 1 202 ? -11.322 17.539 26.731 1.00 88.81 202 HIS A C 1
ATOM 1561 O O . HIS A 1 202 ? -10.709 16.581 27.193 1.00 88.81 202 HIS A O 1
ATOM 1567 N N . LEU A 1 203 ? -11.517 17.715 25.429 1.00 91.06 203 LEU A N 1
ATOM 1568 C CA . LEU A 1 203 ? -11.074 16.785 24.402 1.00 91.06 203 LEU A CA 1
ATOM 1569 C C . LEU A 1 203 ? -10.008 17.463 23.532 1.00 91.06 203 LEU A C 1
ATOM 1571 O O . LEU A 1 203 ? -10.190 18.616 23.143 1.00 91.06 203 LEU A O 1
ATOM 1575 N N . THR A 1 204 ? -8.909 16.771 23.219 1.00 93.19 204 THR A N 1
ATOM 1576 C CA . THR A 1 204 ? -7.873 17.305 22.315 1.00 93.19 204 THR A CA 1
ATOM 1577 C C . THR A 1 204 ? -8.500 17.716 20.973 1.00 93.19 204 THR A C 1
ATOM 1579 O O . THR A 1 204 ? -9.128 16.870 20.340 1.00 93.19 204 THR A O 1
ATOM 1582 N N . PRO A 1 205 ? -8.357 18.967 20.497 1.00 93.00 205 PRO A N 1
ATOM 1583 C CA . PRO A 1 205 ? -8.901 19.371 19.201 1.00 93.00 205 PRO A CA 1
ATOM 1584 C C . PRO A 1 205 ? -8.286 18.580 18.042 1.00 93.00 205 PRO A C 1
ATOM 1586 O O . PRO A 1 205 ? -7.084 18.318 18.035 1.00 93.00 205 PRO A O 1
ATOM 1589 N N . LEU A 1 206 ? -9.095 18.240 17.034 1.00 95.12 206 LEU A N 1
ATOM 1590 C CA . LEU A 1 206 ? -8.590 17.563 15.840 1.00 95.12 206 LEU A CA 1
ATOM 1591 C C . LEU A 1 206 ? -7.820 18.527 14.938 1.00 95.12 206 LEU A C 1
ATOM 1593 O O . LEU A 1 206 ? -8.324 19.592 14.575 1.00 95.12 206 LEU A O 1
ATOM 1597 N N . SER A 1 207 ? -6.641 18.101 14.495 1.00 94.25 207 SER A N 1
ATOM 1598 C CA . SER A 1 207 ? -5.873 18.781 13.450 1.00 94.25 207 SER A CA 1
ATOM 1599 C C . SER A 1 207 ? -6.577 18.731 12.087 1.00 94.25 207 SER A C 1
ATOM 1601 O O . SER A 1 207 ? -7.405 17.856 11.825 1.00 94.25 207 SER A O 1
ATOM 1603 N N . ASN A 1 208 ? -6.181 19.615 11.164 1.00 93.75 208 ASN A N 1
ATOM 1604 C CA . ASN A 1 208 ? -6.688 19.609 9.784 1.00 93.75 208 ASN A CA 1
ATOM 1605 C C . ASN A 1 208 ? -6.471 18.256 9.085 1.00 93.75 208 ASN A C 1
ATOM 1607 O O . ASN A 1 208 ? -7.317 17.816 8.310 1.00 93.75 208 ASN A O 1
ATOM 1611 N N . LEU A 1 209 ? -5.351 17.581 9.372 1.00 93.69 209 LEU A N 1
ATOM 1612 C CA . LEU A 1 209 ? -5.077 16.248 8.840 1.00 93.69 209 LEU A CA 1
ATOM 1613 C C . LEU A 1 209 ? -6.086 15.226 9.371 1.00 93.69 209 LEU A C 1
ATOM 1615 O O . LEU A 1 209 ? -6.680 14.504 8.579 1.00 93.69 209 LEU A O 1
ATOM 1619 N N . GLN A 1 210 ? -6.315 15.190 10.685 1.00 95.25 210 GLN A N 1
ATOM 1620 C CA . GLN A 1 210 ? -7.268 14.263 11.306 1.00 95.25 210 GLN A CA 1
ATOM 1621 C C . GLN A 1 210 ? -8.700 14.500 10.809 1.00 95.25 210 GLN A C 1
ATOM 1623 O O . GLN A 1 210 ? -9.386 13.548 10.450 1.00 95.25 210 GLN A O 1
ATOM 1628 N N . GLN A 1 211 ? -9.136 15.759 10.694 1.00 95.62 211 GLN A N 1
ATOM 1629 C CA . GLN A 1 211 ? -10.453 16.092 10.132 1.00 95.62 211 GLN A CA 1
ATOM 1630 C C . GLN A 1 211 ? -10.581 15.633 8.673 1.00 95.62 211 GLN A C 1
ATOM 1632 O O . GLN A 1 211 ? -11.587 15.034 8.293 1.00 95.62 211 GLN A O 1
ATOM 1637 N N . ARG A 1 212 ? -9.536 15.848 7.862 1.00 94.62 212 ARG A N 1
ATOM 1638 C CA . ARG A 1 212 ? -9.490 15.374 6.474 1.00 94.62 212 ARG A CA 1
ATOM 1639 C C . ARG A 1 212 ? -9.523 13.847 6.386 1.00 94.62 212 ARG A C 1
ATOM 1641 O O . ARG A 1 212 ? -10.189 13.311 5.507 1.00 94.62 212 ARG A O 1
ATOM 1648 N N . LEU A 1 213 ? -8.824 13.145 7.279 1.00 95.31 213 LEU A N 1
ATOM 1649 C CA . LEU A 1 213 ? -8.835 11.682 7.341 1.00 95.31 213 LEU A CA 1
ATOM 1650 C C . LEU A 1 213 ? -10.218 11.136 7.711 1.00 95.31 213 LEU A C 1
ATOM 1652 O O . LEU A 1 213 ? -10.654 10.177 7.079 1.00 95.31 213 LEU A O 1
ATOM 1656 N N . LEU A 1 214 ? -10.923 11.763 8.661 1.00 95.31 214 LEU A N 1
ATOM 1657 C CA . LEU A 1 214 ? -12.312 11.409 8.977 1.00 95.31 214 LEU A CA 1
ATOM 1658 C C . LEU A 1 214 ? -13.215 11.589 7.753 1.00 95.31 214 LEU A C 1
ATOM 1660 O O . LEU A 1 214 ? -13.902 10.645 7.368 1.00 95.31 214 LEU A O 1
ATOM 1664 N N . ALA A 1 215 ? -13.136 12.741 7.081 1.00 94.50 215 ALA A N 1
ATOM 1665 C CA . ALA A 1 215 ? -13.936 13.008 5.887 1.00 94.50 215 ALA A CA 1
ATOM 1666 C C . ALA A 1 215 ? -13.675 11.983 4.767 1.00 94.50 215 ALA A C 1
ATOM 1668 O O . ALA A 1 215 ? -14.617 11.446 4.189 1.00 94.50 215 ALA A O 1
ATOM 1669 N N . LEU A 1 216 ? -12.406 11.644 4.504 1.00 94.62 216 LEU A N 1
ATOM 1670 C CA . LEU A 1 216 ? -12.038 10.624 3.511 1.00 94.62 216 LEU A CA 1
ATOM 1671 C C . LEU A 1 216 ? -12.514 9.215 3.890 1.00 94.62 216 LEU A C 1
ATOM 1673 O O . LEU A 1 216 ? -12.768 8.407 2.997 1.00 94.62 216 LEU A O 1
ATOM 1677 N N . ALA A 1 217 ? -12.629 8.923 5.188 1.00 93.75 217 ALA A N 1
ATOM 1678 C CA . ALA A 1 217 ? -13.199 7.683 5.706 1.00 93.75 217 ALA A CA 1
ATOM 1679 C C . ALA A 1 217 ? -14.743 7.681 5.714 1.00 93.75 217 ALA A C 1
ATOM 1681 O O . ALA A 1 217 ? -15.340 6.692 6.134 1.00 93.75 217 ALA A O 1
ATOM 1682 N N . GLY A 1 218 ? -15.393 8.763 5.265 1.00 93.12 218 GLY A N 1
ATOM 1683 C CA . GLY A 1 218 ? -16.850 8.908 5.292 1.00 93.12 218 GLY A CA 1
ATOM 1684 C C . GLY A 1 218 ? -17.413 9.194 6.687 1.00 93.12 218 GLY A C 1
ATOM 1685 O O . GLY A 1 218 ? -18.581 8.915 6.946 1.00 93.12 218 GLY A O 1
ATOM 1686 N N . LEU A 1 219 ? -16.587 9.718 7.595 1.00 93.25 219 LEU A N 1
ATOM 1687 C CA . LEU A 1 219 ? -16.954 10.046 8.969 1.00 93.25 219 LEU A CA 1
ATOM 1688 C C . LEU A 1 219 ? -17.027 11.561 9.158 1.00 93.25 219 LEU A C 1
ATOM 1690 O O . LEU A 1 219 ? -16.138 12.311 8.757 1.00 93.25 219 LEU A O 1
ATOM 1694 N N . GLU A 1 220 ? -18.077 12.016 9.831 1.00 94.06 220 GLU A N 1
ATOM 1695 C CA . GLU A 1 220 ? -18.183 13.406 10.256 1.00 94.06 220 GLU A CA 1
ATOM 1696 C C . GLU A 1 220 ? -17.301 13.684 11.475 1.00 94.06 220 GLU A C 1
ATOM 1698 O O . GLU A 1 220 ? -17.201 12.860 12.380 1.00 94.06 220 GLU A O 1
ATOM 1703 N N . VAL A 1 221 ? -16.771 14.905 11.585 1.00 92.31 221 VAL A N 1
ATOM 1704 C CA . VAL A 1 221 ? -16.046 15.376 12.784 1.00 92.31 221 VAL A CA 1
ATOM 1705 C C . VAL A 1 221 ? -16.887 15.230 14.065 1.00 92.31 221 VAL A C 1
ATOM 1707 O O . VAL A 1 221 ? -16.345 15.022 15.154 1.00 92.31 221 VAL A O 1
ATOM 1710 N N . SER A 1 222 ? -18.217 15.259 13.926 1.00 91.88 222 SER A N 1
ATOM 1711 C CA . SER A 1 222 ? -19.180 15.033 15.005 1.00 91.88 222 SER A CA 1
ATOM 1712 C C . SER A 1 222 ? -19.018 13.671 15.693 1.00 91.88 222 SER A C 1
ATOM 1714 O O . SER A 1 222 ? -19.423 13.526 16.846 1.00 91.88 222 SER A O 1
ATOM 1716 N N . CYS A 1 223 ? -18.424 12.666 15.033 1.00 90.75 223 CYS A N 1
ATOM 1717 C CA . CYS A 1 223 ? -18.165 11.361 15.645 1.00 90.75 223 CYS A CA 1
ATOM 1718 C C . CYS A 1 223 ? -17.146 11.449 16.790 1.00 90.75 223 CYS A C 1
ATOM 1720 O O . CYS A 1 223 ? -17.207 10.657 17.726 1.00 90.75 223 CYS A O 1
ATOM 1722 N N . TYR A 1 224 ? -16.231 12.419 16.728 1.00 91.31 224 TYR A N 1
ATOM 1723 C CA . TYR A 1 224 ? -15.215 12.645 17.748 1.00 91.31 224 TYR A CA 1
ATOM 1724 C C . TYR A 1 224 ? -15.691 13.641 18.806 1.00 91.31 224 TYR A C 1
ATOM 1726 O O . TYR A 1 224 ? -15.572 13.380 20.000 1.00 91.31 224 TYR A O 1
ATOM 1734 N N . THR A 1 225 ? -16.286 14.765 18.399 1.00 88.25 225 THR A N 1
ATOM 1735 C CA . THR A 1 225 ? -16.699 15.807 19.356 1.00 88.25 225 THR A CA 1
ATOM 1736 C C . THR A 1 225 ? -17.818 15.344 20.291 1.00 88.25 225 THR A C 1
ATOM 1738 O O . THR A 1 225 ? -17.826 15.724 21.461 1.00 88.25 225 THR A O 1
ATOM 1741 N N . ARG A 1 226 ? -18.704 14.448 19.829 1.00 87.69 226 ARG A N 1
ATOM 1742 C CA . ARG A 1 226 ? -19.772 13.852 20.656 1.00 87.69 226 ARG A CA 1
ATOM 1743 C C . ARG A 1 226 ? -19.285 12.822 21.678 1.00 87.69 226 ARG A C 1
ATOM 1745 O O . ARG A 1 226 ? -20.077 12.392 22.517 1.00 87.69 226 ARG A O 1
ATOM 1752 N N . LEU A 1 227 ? -18.001 12.446 21.676 1.00 85.31 227 LEU A N 1
ATOM 1753 C CA . LEU A 1 227 ? -17.443 11.570 22.717 1.00 85.31 227 LEU A CA 1
ATOM 1754 C C . LEU A 1 227 ? -17.593 12.183 24.113 1.00 85.31 227 LEU A C 1
ATOM 1756 O O . LEU A 1 227 ? -17.813 11.457 25.079 1.00 85.31 227 LEU A O 1
ATOM 1760 N N . VAL A 1 228 ? -17.551 13.515 24.208 1.00 80.94 228 VAL A N 1
ATOM 1761 C CA . VAL A 1 228 ? -17.781 14.252 25.458 1.00 80.94 228 VAL A CA 1
ATOM 1762 C C . VAL A 1 228 ? -19.187 14.005 26.016 1.00 80.94 228 VAL A C 1
ATOM 1764 O O . VAL A 1 228 ? -19.356 13.947 27.230 1.00 80.94 228 VAL A O 1
ATOM 1767 N N . GLU A 1 229 ? -20.179 13.831 25.141 1.00 74.00 229 GLU A N 1
ATOM 1768 C CA . GLU A 1 229 ? -21.577 13.590 25.511 1.00 74.00 229 GLU A CA 1
ATOM 1769 C C . GLU A 1 229 ? -21.802 12.130 25.922 1.00 74.00 229 GLU A C 1
ATOM 1771 O O . GLU A 1 229 ? -22.490 11.865 26.905 1.00 74.00 229 GLU A O 1
ATOM 1776 N N . HIS A 1 230 ? -21.193 11.179 25.207 1.00 67.69 230 HIS A N 1
ATOM 1777 C CA . HIS A 1 230 ? -21.441 9.743 25.393 1.00 67.69 230 HIS A CA 1
ATOM 1778 C C . HIS A 1 230 ? -20.657 9.140 26.563 1.00 67.69 230 HIS A C 1
ATOM 1780 O O . HIS A 1 230 ? -21.151 8.242 27.238 1.00 67.69 230 HIS A O 1
ATOM 1786 N N . LEU A 1 231 ? -19.465 9.662 26.860 1.00 64.25 231 LEU A N 1
ATOM 1787 C CA . LEU A 1 231 ? -18.651 9.245 28.010 1.00 64.25 231 LEU A CA 1
ATOM 1788 C C . LEU A 1 231 ? -19.074 9.973 29.303 1.00 64.25 231 LEU A C 1
ATOM 1790 O O . LEU A 1 231 ? -18.270 10.208 30.207 1.00 64.25 231 LEU A O 1
ATOM 1794 N N . SER A 1 232 ? -20.346 10.376 29.373 1.00 54.53 232 SER A N 1
ATOM 1795 C CA . SER A 1 232 ? -20.937 11.047 30.531 1.00 54.53 232 SER A CA 1
ATOM 1796 C C . SER A 1 232 ? -21.304 10.090 31.664 1.00 54.53 232 SER A C 1
ATOM 1798 O O . SER A 1 232 ? -21.396 10.540 32.806 1.00 54.53 232 SER A O 1
ATOM 1800 N N . GLU A 1 233 ? -21.487 8.797 31.379 1.00 54.66 233 GLU A N 1
ATOM 1801 C CA . GLU A 1 233 ? -21.675 7.777 32.414 1.00 54.66 233 GLU A CA 1
ATOM 1802 C C . GLU A 1 233 ? -20.319 7.425 33.053 1.00 54.66 233 GLU A C 1
ATOM 1804 O O . GLU A 1 233 ? -19.343 7.213 32.325 1.00 54.66 233 GLU A O 1
ATOM 1809 N N . PRO A 1 234 ? -20.214 7.353 34.396 1.00 53.38 234 PRO A N 1
ATOM 1810 C CA . PRO A 1 234 ? -19.029 6.785 35.027 1.00 53.38 234 PRO A CA 1
ATOM 1811 C C . PRO A 1 234 ? -18.821 5.360 34.492 1.00 53.38 234 PRO A C 1
ATOM 1813 O O . PRO A 1 234 ? -19.814 4.664 34.243 1.00 53.38 234 PRO A O 1
ATOM 1816 N N . PRO A 1 235 ? -17.568 4.904 34.295 1.00 50.62 235 PRO A N 1
ATOM 1817 C CA . PRO A 1 235 ? -17.324 3.527 33.898 1.00 50.62 235 PRO A CA 1
ATOM 1818 C C . PRO A 1 235 ? -18.032 2.621 34.902 1.00 50.62 235 PRO A C 1
ATOM 1820 O O . PRO A 1 235 ? -17.757 2.679 36.100 1.00 50.62 235 PRO A O 1
ATOM 1823 N N . ARG A 1 236 ? -18.999 1.832 34.419 1.00 49.12 236 ARG A N 1
ATOM 1824 C CA . ARG A 1 236 ? -19.625 0.798 35.241 1.00 49.12 236 ARG A CA 1
ATOM 1825 C C . ARG A 1 236 ? -18.489 -0.081 35.731 1.00 49.12 236 ARG A C 1
ATOM 1827 O O . ARG A 1 236 ? -17.697 -0.525 34.902 1.00 49.12 236 ARG A O 1
ATOM 1834 N N . GLU A 1 237 ? -18.386 -0.282 37.043 1.00 43.91 237 GLU A N 1
ATOM 1835 C CA . GLU A 1 237 ? -17.444 -1.246 37.601 1.00 43.91 237 GLU A CA 1
ATOM 1836 C C . GLU A 1 237 ? -17.644 -2.563 36.853 1.00 43.91 237 GLU A C 1
ATOM 1838 O O . GLU A 1 237 ? -18.679 -3.224 36.976 1.00 43.91 237 GLU A O 1
ATOM 1843 N N . ILE A 1 238 ? -16.677 -2.911 36.005 1.00 41.91 238 ILE A N 1
ATOM 1844 C CA . ILE A 1 238 ? -16.620 -4.224 35.389 1.00 41.91 238 ILE A CA 1
ATOM 1845 C C . ILE A 1 238 ? -16.160 -5.128 36.525 1.00 41.91 238 ILE A C 1
ATOM 1847 O O . ILE A 1 238 ? -14.969 -5.335 36.731 1.00 41.91 238 ILE A O 1
ATOM 1851 N N . SER A 1 239 ? -17.115 -5.571 37.343 1.00 38.38 239 SER A N 1
ATOM 1852 C CA . SER A 1 239 ? -16.882 -6.631 38.310 1.00 38.38 239 SER A CA 1
ATOM 1853 C C . SER A 1 239 ? -16.491 -7.860 37.501 1.00 38.38 239 SER A C 1
ATOM 1855 O O . SER A 1 239 ? -17.332 -8.473 36.845 1.00 38.38 239 SER A O 1
ATOM 1857 N N . GLU A 1 240 ? -15.200 -8.182 37.514 1.00 42.53 240 GLU A N 1
ATOM 1858 C CA . GLU A 1 240 ? -14.720 -9.490 37.100 1.00 42.53 240 GLU A CA 1
ATOM 1859 C C . GLU A 1 240 ? -15.393 -10.522 38.015 1.00 42.53 240 GLU A C 1
ATOM 1861 O O . GLU A 1 240 ? -15.137 -10.581 39.220 1.00 42.53 240 GLU A O 1
ATOM 1866 N N . ARG A 1 241 ? -16.337 -11.269 37.445 1.00 36.50 241 ARG A N 1
ATOM 1867 C CA . ARG A 1 241 ? -16.854 -12.525 37.982 1.00 36.50 241 ARG A CA 1
ATOM 1868 C C . ARG A 1 241 ? -16.467 -13.644 37.035 1.00 36.50 241 ARG A C 1
ATOM 1870 O O . ARG A 1 241 ? -16.560 -13.417 35.808 1.00 36.50 241 ARG A O 1
#